Protein AF-A0A1E8PJS1-F1 (afdb_monomer)

Sequence (313 aa):
MRFPRRLMLRFLPAGARRVHQRRDAQLLDQASRGTAYFLGPDQDTGALAQAAMVQRQSLRSISVKSSAQLPHGTVRQTLATALEHGSCLLALPFNTAAIQLMRYLANDARMPLILVESAALRTVLEEIPLADRSLPRCSTQDVIGHVKAAANSDAPLLYVSFPELHALGTGTTAPVTFLDKPCRFSLLEPLLCRHSINTLLTIGHAAAGPDAGLHLVAWDAAACRVADPAGAMRSTLEWLCAQLAAVAAAMPAHTLSWPQLYRASLHCRQIERNDQLKQLEAYFLMWKQARGGLLDHTHQFAMARIAAMRDAA

pLDDT: mean 83.61, std 13.27, range [27.78, 97.31]

Organism: NCBI:txid29581

Structure (mmCIF, N/CA/C/O backbone):
data_AF-A0A1E8PJS1-F1
#
_entry.id   AF-A0A1E8PJS1-F1
#
loop_
_atom_site.group_PDB
_atom_site.id
_atom_site.type_symbol
_atom_site.label_atom_id
_atom_site.label_alt_id
_atom_site.label_comp_id
_atom_site.label_asym_id
_atom_site.label_entity_id
_atom_site.label_seq_id
_atom_site.pdbx_PDB_ins_code
_atom_site.Cartn_x
_atom_site.Cartn_y
_atom_site.Cartn_z
_atom_site.occupancy
_atom_site.B_iso_or_equiv
_atom_site.auth_seq_id
_atom_site.auth_comp_id
_atom_site.auth_asym_id
_atom_site.auth_atom_id
_atom_site.pdbx_PDB_model_num
ATOM 1 N N . MET A 1 1 ? -10.097 40.071 3.916 1.00 33.84 1 MET A N 1
ATOM 2 C CA . MET A 1 1 ? -10.475 39.822 2.505 1.00 33.84 1 MET A CA 1
ATOM 3 C C . MET A 1 1 ? -9.876 38.495 2.051 1.00 33.84 1 MET A C 1
ATOM 5 O O . MET A 1 1 ? -8.665 38.336 2.124 1.00 33.84 1 MET A O 1
ATOM 9 N N . ARG A 1 2 ? -10.702 37.507 1.677 1.00 33.88 2 ARG A N 1
ATOM 10 C CA . ARG A 1 2 ? -10.243 36.187 1.203 1.00 33.88 2 ARG A CA 1
ATOM 11 C C . ARG A 1 2 ? -10.111 36.220 -0.320 1.00 33.88 2 ARG A C 1
ATOM 13 O O . ARG A 1 2 ? -11.117 36.320 -1.012 1.00 33.88 2 ARG A O 1
ATOM 20 N N . PHE A 1 3 ? -8.887 36.120 -0.833 1.00 27.78 3 PHE A N 1
ATOM 21 C CA . PHE A 1 3 ? -8.657 35.940 -2.266 1.00 27.78 3 PHE A CA 1
ATOM 22 C C . PHE A 1 3 ? -8.990 34.496 -2.685 1.00 27.78 3 PHE A C 1
ATOM 24 O O . PHE A 1 3 ? -8.528 33.551 -2.037 1.00 27.78 3 PHE A O 1
ATOM 31 N N . PRO A 1 4 ? -9.752 34.281 -3.771 1.00 35.31 4 PRO A N 1
ATOM 32 C CA . PRO A 1 4 ? -9.985 32.947 -4.302 1.00 35.31 4 PRO A CA 1
ATOM 33 C C . PRO A 1 4 ? -8.691 32.401 -4.932 1.00 35.31 4 PRO A C 1
ATOM 35 O O . PRO A 1 4 ? -8.133 32.979 -5.865 1.00 35.31 4 PRO A O 1
ATOM 38 N N . ARG A 1 5 ? -8.226 31.240 -4.448 1.00 42.44 5 ARG A N 1
ATOM 39 C CA . ARG A 1 5 ? -6.990 30.542 -4.874 1.00 42.44 5 ARG A CA 1
ATOM 40 C C . ARG A 1 5 ? -6.895 30.204 -6.375 1.00 42.44 5 ARG A C 1
ATOM 42 O O . ARG A 1 5 ? -5.833 29.778 -6.820 1.00 42.44 5 ARG A O 1
ATOM 49 N N . ARG A 1 6 ? -7.936 30.442 -7.186 1.00 37.72 6 ARG A N 1
ATOM 50 C CA . ARG A 1 6 ? -7.886 30.272 -8.653 1.00 37.72 6 ARG A CA 1
ATOM 51 C C . ARG A 1 6 ? -6.910 31.232 -9.359 1.00 37.72 6 ARG A C 1
ATOM 53 O O . ARG A 1 6 ? -6.568 30.988 -10.509 1.00 37.72 6 ARG A O 1
ATOM 60 N N . LEU A 1 7 ? -6.392 32.257 -8.675 1.00 38.94 7 LEU A N 1
ATOM 61 C CA . LEU A 1 7 ? -5.379 33.181 -9.211 1.00 38.94 7 LEU A CA 1
ATOM 62 C C . LEU A 1 7 ? -3.918 32.831 -8.860 1.00 38.94 7 LEU A C 1
ATOM 64 O O . LEU A 1 7 ? -3.007 33.412 -9.443 1.00 38.94 7 LEU A O 1
ATOM 68 N N . MET A 1 8 ? -3.649 31.855 -7.983 1.00 40.03 8 MET A N 1
ATOM 69 C CA . MET A 1 8 ? -2.269 31.545 -7.556 1.00 40.03 8 MET A CA 1
ATOM 70 C C . MET A 1 8 ? -1.457 30.699 -8.550 1.00 40.03 8 MET A C 1
ATOM 72 O O . MET A 1 8 ? -0.233 30.674 -8.471 1.00 40.03 8 MET A O 1
ATOM 76 N N . LEU A 1 9 ? -2.093 30.088 -9.554 1.00 43.62 9 LEU A N 1
ATOM 77 C CA . LEU A 1 9 ? -1.368 29.453 -10.665 1.00 43.62 9 LEU A CA 1
ATOM 78 C C . LEU A 1 9 ? -0.777 30.478 -11.649 1.00 43.62 9 LEU A C 1
ATOM 80 O O . LEU A 1 9 ? 0.043 30.103 -12.482 1.00 43.62 9 LEU A O 1
ATOM 84 N N . ARG A 1 10 ? -1.146 31.768 -11.555 1.00 41.84 10 ARG A N 1
ATOM 85 C CA . ARG A 1 10 ? -0.609 32.847 -12.405 1.00 41.84 10 ARG A CA 1
ATOM 86 C C . ARG A 1 10 ? 0.671 33.506 -11.880 1.00 41.84 10 ARG A C 1
ATOM 88 O O . ARG A 1 10 ? 1.231 34.317 -12.614 1.00 41.84 10 ARG A O 1
ATOM 95 N N . PHE A 1 11 ? 1.189 33.100 -10.719 1.00 44.34 11 PHE A N 1
ATOM 96 C CA . PHE A 1 11 ? 2.408 33.682 -10.129 1.00 44.34 11 PHE A CA 1
ATOM 97 C C . PHE A 1 11 ? 3.571 32.703 -9.935 1.00 44.34 11 PHE A C 1
ATOM 99 O O . PHE A 1 11 ? 4.640 33.104 -9.492 1.00 44.34 11 PHE A O 1
ATOM 106 N N . LEU A 1 12 ? 3.422 31.434 -10.325 1.00 43.78 12 LEU A N 1
ATOM 107 C CA . LEU A 1 12 ? 4.576 30.537 -10.409 1.00 43.78 12 LEU A CA 1
ATOM 108 C C . LEU A 1 12 ? 5.455 30.949 -11.604 1.00 43.78 12 LEU A C 1
ATOM 110 O O . LEU A 1 12 ? 4.893 31.183 -12.684 1.00 43.78 12 LEU A O 1
ATOM 114 N N . PRO A 1 13 ? 6.792 31.015 -11.465 1.00 50.97 13 PRO A N 1
ATOM 115 C CA . PRO A 1 13 ? 7.682 31.217 -12.604 1.00 50.97 13 PRO A CA 1
ATOM 116 C C . PRO A 1 13 ? 7.403 30.146 -13.668 1.00 50.97 13 PRO A C 1
ATOM 118 O O . PRO A 1 13 ? 7.047 29.010 -13.341 1.00 50.97 13 PRO A O 1
ATOM 121 N N . ALA A 1 14 ? 7.522 30.498 -14.951 1.00 54.34 14 ALA A N 1
ATOM 122 C CA . ALA A 1 14 ? 7.102 29.641 -16.068 1.00 54.34 14 ALA A CA 1
ATOM 123 C C . ALA A 1 14 ? 7.706 28.218 -16.016 1.00 54.34 14 ALA A C 1
ATOM 125 O O . ALA A 1 14 ? 7.046 27.254 -16.406 1.00 54.34 14 ALA A O 1
ATOM 126 N N . GLY A 1 15 ? 8.917 28.074 -15.461 1.00 49.28 15 GLY A N 1
ATOM 127 C CA . GLY A 1 15 ? 9.561 26.781 -15.208 1.00 49.28 15 GLY A CA 1
ATOM 128 C C . GLY A 1 15 ? 8.823 25.906 -14.186 1.00 49.28 15 GLY A C 1
ATOM 129 O O . GLY A 1 15 ? 8.571 24.735 -14.458 1.00 49.28 15 GLY A O 1
ATOM 130 N N . ALA A 1 16 ? 8.381 26.471 -13.059 1.00 53.88 16 ALA A N 1
ATOM 131 C CA . ALA A 1 16 ? 7.661 25.729 -12.021 1.00 53.88 16 ALA A CA 1
ATOM 132 C C . ALA A 1 16 ? 6.280 25.245 -12.501 1.00 53.88 16 ALA A C 1
ATOM 134 O O . ALA A 1 16 ? 5.864 24.134 -12.176 1.00 53.88 16 ALA A O 1
ATOM 135 N N . ARG A 1 17 ? 5.588 26.021 -13.352 1.00 55.34 17 ARG A N 1
ATOM 136 C CA . ARG A 1 17 ? 4.316 25.579 -13.963 1.00 55.34 17 ARG A CA 1
ATOM 137 C C . ARG A 1 17 ? 4.500 24.394 -14.902 1.00 55.34 17 ARG A C 1
ATOM 139 O O . ARG A 1 17 ? 3.703 23.463 -14.847 1.00 55.34 17 ARG A O 1
ATOM 146 N N . ARG A 1 18 ? 5.554 24.401 -15.726 1.00 59.81 18 ARG A N 1
ATOM 147 C CA . ARG A 1 18 ? 5.858 23.289 -16.643 1.00 59.81 18 ARG A CA 1
ATOM 148 C C . ARG A 1 18 ? 6.204 22.005 -15.889 1.00 59.81 18 ARG A C 1
ATOM 150 O O . ARG A 1 18 ? 5.787 20.931 -16.310 1.00 59.81 18 ARG A O 1
ATOM 157 N N . VAL A 1 19 ? 6.921 22.108 -14.768 1.00 63.91 19 VAL A N 1
ATOM 158 C CA . VAL A 1 19 ? 7.243 20.954 -13.911 1.00 63.91 19 VAL A CA 1
ATOM 159 C C . VAL A 1 19 ? 5.979 20.373 -13.269 1.00 63.91 19 VAL A C 1
ATOM 161 O O . VAL A 1 19 ? 5.770 19.164 -13.335 1.00 63.91 19 VAL A O 1
ATOM 164 N N . HIS A 1 20 ? 5.092 21.216 -12.730 1.00 65.19 20 HIS A N 1
ATOM 165 C CA . HIS A 1 20 ? 3.818 20.755 -12.168 1.00 65.19 20 HIS A CA 1
ATOM 166 C C . HIS A 1 20 ? 2.899 20.115 -13.216 1.00 65.19 20 HIS A C 1
ATOM 168 O O . HIS A 1 20 ? 2.365 19.039 -12.968 1.00 65.19 20 HIS A O 1
ATOM 174 N N . GLN A 1 21 ? 2.770 20.713 -14.404 1.00 69.75 21 GLN A N 1
ATOM 175 C CA . GLN A 1 21 ? 1.952 20.156 -15.490 1.00 69.75 21 GLN A CA 1
ATOM 176 C C . GLN A 1 21 ? 2.469 18.798 -15.978 1.00 69.75 21 GLN A C 1
ATOM 178 O O . GLN A 1 21 ? 1.676 17.887 -16.200 1.00 69.75 21 GLN A O 1
ATOM 183 N N . ARG A 1 22 ? 3.793 18.632 -16.106 1.00 74.00 22 ARG A N 1
ATOM 184 C CA . ARG A 1 22 ? 4.396 17.340 -16.470 1.00 74.00 22 ARG A CA 1
ATOM 185 C C . ARG A 1 22 ? 4.153 16.275 -15.405 1.00 74.00 22 ARG A C 1
ATOM 187 O O . ARG A 1 22 ? 3.838 15.142 -15.750 1.00 74.00 22 ARG A O 1
ATOM 194 N N . ARG A 1 23 ? 4.269 16.639 -14.125 1.00 75.44 23 ARG A N 1
ATOM 195 C CA . ARG A 1 23 ? 4.021 15.725 -13.004 1.00 75.44 23 ARG A CA 1
ATOM 196 C C . ARG A 1 23 ? 2.560 15.282 -12.956 1.00 75.44 23 ARG A C 1
ATOM 198 O O . ARG A 1 23 ? 2.302 14.092 -12.838 1.00 75.44 23 ARG A O 1
ATOM 205 N N . ASP A 1 24 ? 1.617 16.208 -13.101 1.00 73.69 24 ASP A N 1
ATOM 206 C CA . ASP A 1 24 ? 0.187 15.883 -13.097 1.00 73.69 24 ASP A CA 1
ATOM 207 C C . ASP A 1 24 ? -0.196 14.999 -14.302 1.00 73.69 24 ASP A C 1
ATOM 209 O O . ASP A 1 24 ? -0.963 14.053 -14.137 1.00 73.69 24 ASP A O 1
ATOM 213 N N . ALA A 1 25 ? 0.395 15.228 -15.482 1.00 79.25 25 ALA A N 1
ATOM 214 C CA . ALA A 1 25 ? 0.198 14.368 -16.652 1.00 79.25 25 ALA A CA 1
ATOM 215 C C . ALA A 1 25 ? 0.753 12.945 -16.445 1.00 79.25 25 ALA A C 1
ATOM 217 O O . ALA A 1 25 ? 0.087 11.972 -16.786 1.00 79.25 25 ALA A O 1
ATOM 218 N N . GLN A 1 26 ? 1.941 12.809 -15.842 1.00 82.00 26 GLN A N 1
ATOM 219 C CA . GLN A 1 26 ? 2.513 11.500 -15.499 1.00 82.00 26 GLN A CA 1
ATOM 220 C C . GLN A 1 26 ? 1.668 10.747 -14.467 1.00 82.00 26 GLN A C 1
ATOM 222 O O . GLN A 1 26 ? 1.488 9.537 -14.579 1.00 82.00 26 GLN A O 1
ATOM 227 N N . LEU A 1 27 ? 1.144 11.453 -13.462 1.00 78.81 27 LEU A N 1
ATOM 228 C CA . LEU A 1 27 ? 0.265 10.855 -12.458 1.00 78.81 27 LEU A CA 1
ATOM 229 C C . LEU A 1 27 ? -1.048 10.377 -13.084 1.00 78.81 27 LEU A C 1
ATOM 231 O O . LEU A 1 27 ? -1.501 9.288 -12.747 1.00 78.81 27 LEU A O 1
ATOM 235 N N . LEU A 1 28 ? -1.627 11.153 -14.006 1.00 82.50 28 LEU A N 1
ATOM 236 C CA . LEU A 1 28 ? -2.841 10.771 -14.728 1.00 82.50 28 LEU A CA 1
ATOM 237 C C . LEU A 1 28 ? -2.612 9.549 -15.632 1.00 82.50 28 LEU A C 1
ATOM 239 O O . LEU A 1 28 ? -3.439 8.642 -15.639 1.00 82.50 28 LEU A O 1
ATOM 243 N N . ASP A 1 29 ? -1.489 9.484 -16.353 1.00 84.62 29 ASP A N 1
ATOM 244 C CA . ASP A 1 29 ? -1.119 8.303 -17.149 1.00 84.62 29 ASP A CA 1
ATOM 245 C C . ASP A 1 29 ? -0.982 7.052 -16.264 1.00 84.62 29 ASP A C 1
ATOM 247 O O . ASP A 1 29 ? -1.596 6.023 -16.537 1.00 84.62 29 ASP A O 1
ATOM 251 N N . GLN A 1 30 ? -0.269 7.152 -15.136 1.00 83.12 30 GLN A N 1
ATOM 252 C CA . GLN A 1 30 ? -0.129 6.043 -14.182 1.00 83.12 30 GLN A CA 1
ATOM 253 C C . GLN A 1 30 ? -1.471 5.620 -13.566 1.00 83.12 30 GLN A C 1
ATOM 255 O O . GLN A 1 30 ? -1.730 4.425 -13.435 1.00 83.12 30 GLN A O 1
ATOM 260 N N . ALA A 1 31 ? -2.335 6.579 -13.226 1.00 81.94 31 ALA A N 1
ATOM 261 C CA . ALA A 1 31 ? -3.688 6.327 -12.733 1.00 81.94 31 ALA A CA 1
ATOM 262 C C . ALA A 1 31 ? -4.550 5.584 -13.765 1.00 81.94 31 ALA A C 1
ATOM 264 O O . ALA A 1 31 ? -5.279 4.650 -13.426 1.00 81.94 31 ALA A O 1
ATOM 265 N N . SER A 1 32 ? -4.444 5.987 -15.033 1.00 85.75 32 SER A N 1
ATOM 266 C CA . SER A 1 32 ? -5.211 5.414 -16.143 1.00 85.75 32 SER A CA 1
ATOM 267 C C . SER A 1 32 ? -4.756 3.985 -16.432 1.00 85.75 32 SER A C 1
ATOM 269 O O . SER A 1 32 ? -5.586 3.085 -16.534 1.00 85.75 32 SER A O 1
ATOM 271 N N . ARG A 1 33 ? -3.437 3.748 -16.457 1.00 86.75 33 ARG A N 1
ATOM 272 C CA . ARG A 1 33 ? -2.846 2.405 -16.585 1.00 86.75 33 ARG A CA 1
ATOM 273 C C . ARG A 1 33 ? -3.220 1.493 -15.422 1.00 86.75 33 ARG A C 1
ATOM 275 O O . ARG A 1 33 ? -3.575 0.345 -15.657 1.00 86.75 33 ARG A O 1
ATOM 282 N N . GLY A 1 34 ? -3.182 2.003 -14.189 1.00 85.75 34 GLY A N 1
ATOM 283 C CA . GLY A 1 34 ? -3.614 1.256 -13.007 1.00 85.75 34 GLY A CA 1
ATOM 284 C C . GLY A 1 34 ? -5.071 0.827 -13.097 1.00 85.75 34 GLY A C 1
ATOM 285 O O . GLY A 1 34 ? -5.382 -0.352 -12.946 1.00 85.75 34 GLY A O 1
ATOM 286 N N . THR A 1 35 ? -5.949 1.768 -13.435 1.00 86.75 35 THR A N 1
ATOM 287 C CA . THR A 1 35 ? -7.382 1.502 -13.598 1.00 86.75 35 THR A CA 1
ATOM 288 C C . THR A 1 35 ? -7.632 0.475 -14.706 1.00 86.75 35 THR A C 1
ATOM 290 O O . THR A 1 35 ? -8.333 -0.506 -14.473 1.00 86.75 35 THR A O 1
ATOM 293 N N . ALA A 1 36 ? -7.001 0.637 -15.874 1.00 88.38 36 ALA A N 1
ATOM 294 C CA . ALA A 1 36 ? -7.124 -0.299 -16.993 1.00 88.38 36 ALA A CA 1
ATOM 295 C C . ALA A 1 36 ? -6.584 -1.699 -16.661 1.00 88.38 36 ALA A C 1
ATOM 297 O O . ALA A 1 36 ? -7.168 -2.702 -17.062 1.00 88.38 36 ALA A O 1
ATOM 298 N N . TYR A 1 37 ? -5.487 -1.786 -15.906 1.00 88.94 37 TYR A N 1
ATOM 299 C CA . TYR A 1 37 ? -4.912 -3.065 -15.499 1.00 88.94 37 TYR A CA 1
ATOM 300 C C . TYR A 1 37 ? -5.855 -3.862 -14.591 1.00 88.94 37 TYR A C 1
ATOM 302 O O . TYR A 1 37 ? -6.027 -5.063 -14.799 1.00 88.94 37 TYR A O 1
ATOM 310 N N . PHE A 1 38 ? -6.465 -3.208 -13.598 1.00 88.50 38 PHE A N 1
ATOM 311 C CA . PHE A 1 38 ? -7.317 -3.881 -12.614 1.00 88.50 38 PHE A CA 1
ATOM 312 C C . PHE A 1 38 ? -8.759 -4.097 -13.091 1.00 88.50 38 PHE A C 1
ATOM 314 O O . PHE A 1 38 ? -9.351 -5.108 -12.732 1.00 88.50 38 PHE A O 1
ATOM 321 N N . LEU A 1 39 ? -9.320 -3.192 -13.899 1.00 86.06 39 LEU A N 1
ATOM 322 C CA . LEU A 1 39 ? -10.723 -3.257 -14.336 1.00 86.06 39 LEU A CA 1
ATOM 323 C C . LEU A 1 39 ? -10.916 -3.706 -15.792 1.00 86.06 39 LEU A C 1
ATOM 325 O O . LEU A 1 39 ? -12.041 -3.982 -16.205 1.00 86.06 39 LEU A O 1
ATOM 329 N N . GLY A 1 40 ? -9.834 -3.782 -16.567 1.00 81.69 40 GLY A N 1
ATOM 330 C CA . GLY A 1 40 ? -9.869 -4.038 -18.004 1.00 81.69 40 GLY A CA 1
ATOM 331 C C . GLY A 1 40 ? -9.908 -2.752 -18.848 1.00 81.69 40 GLY A C 1
ATOM 332 O O . GLY A 1 40 ? -10.262 -1.679 -18.351 1.00 81.69 40 GLY A O 1
ATOM 333 N N . PRO A 1 41 ? -9.521 -2.841 -20.134 1.00 72.81 41 PRO A N 1
ATOM 334 C CA . PRO A 1 41 ? -9.413 -1.689 -21.033 1.00 72.81 41 PRO A CA 1
ATOM 335 C C . PRO A 1 41 ? -10.767 -1.123 -21.495 1.00 72.81 41 PRO A C 1
ATOM 337 O O . PRO A 1 41 ? -10.813 0.030 -21.911 1.00 72.81 41 PRO A O 1
ATOM 340 N N . ASP A 1 42 ? -11.849 -1.903 -21.395 1.00 65.56 42 ASP A N 1
ATOM 341 C CA . ASP A 1 42 ? -13.176 -1.560 -21.939 1.00 65.56 42 ASP A CA 1
ATOM 342 C C . ASP A 1 42 ? -14.027 -0.684 -21.004 1.00 65.56 42 ASP A C 1
ATOM 344 O O . ASP A 1 42 ? -15.103 -0.222 -21.380 1.00 65.56 42 ASP A O 1
ATOM 348 N N . GLN A 1 43 ? -13.568 -0.457 -19.771 1.00 64.81 43 GLN A N 1
ATOM 349 C CA . GLN A 1 43 ? -14.222 0.473 -18.853 1.00 64.81 43 GLN A CA 1
ATOM 350 C C . GLN A 1 43 ? -13.802 1.915 -19.156 1.00 64.81 43 GLN A C 1
ATOM 352 O O . GLN A 1 43 ? -12.763 2.157 -19.768 1.00 64.81 43 GLN A O 1
ATOM 357 N N . ASP A 1 44 ? -14.585 2.881 -18.674 1.00 75.12 44 ASP A N 1
ATOM 358 C CA . ASP A 1 44 ? -14.377 4.331 -18.814 1.00 75.12 44 ASP A CA 1
ATOM 359 C C . ASP A 1 44 ? -13.149 4.824 -17.997 1.00 75.12 44 ASP A C 1
ATOM 361 O O . ASP A 1 44 ? -13.210 5.706 -17.137 1.00 75.12 44 ASP A O 1
ATOM 365 N N . THR A 1 45 ? -11.994 4.193 -18.223 1.00 78.38 45 THR A N 1
ATOM 366 C CA . THR A 1 45 ? -10.737 4.311 -17.470 1.00 78.38 45 THR A CA 1
ATOM 367 C C . THR A 1 45 ? -10.230 5.747 -17.445 1.00 78.38 45 THR A C 1
ATOM 369 O O . THR A 1 45 ? -9.801 6.229 -16.396 1.00 78.38 45 THR A O 1
ATOM 372 N N . GLY A 1 46 ? -10.348 6.462 -18.569 1.00 76.38 46 GLY A N 1
ATOM 373 C CA . GLY A 1 46 ? -10.013 7.882 -18.667 1.00 76.38 46 GLY A CA 1
ATOM 374 C C . GLY A 1 46 ? -10.917 8.764 -17.802 1.00 76.38 46 GLY A C 1
ATOM 375 O O . GLY A 1 46 ? -10.422 9.648 -17.100 1.00 76.38 46 GLY A O 1
ATOM 376 N N . ALA A 1 47 ? -12.227 8.499 -17.784 1.00 82.81 47 ALA A N 1
ATOM 377 C CA . ALA A 1 47 ? -13.173 9.240 -16.953 1.00 82.81 47 ALA A CA 1
ATOM 378 C C . ALA A 1 47 ? -12.932 8.982 -15.455 1.00 82.81 47 ALA A C 1
ATOM 380 O O . ALA A 1 47 ? -12.889 9.928 -14.664 1.00 82.81 47 ALA A O 1
ATOM 381 N N . LEU A 1 48 ? -12.688 7.724 -15.066 1.00 81.81 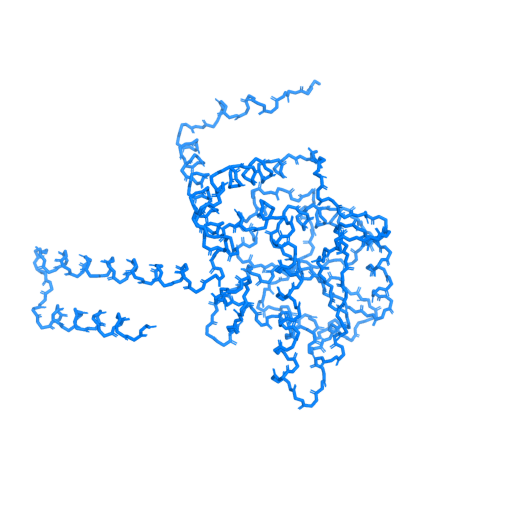48 LEU A N 1
ATOM 382 C CA . LEU A 1 48 ? -12.367 7.340 -13.686 1.00 81.81 48 LEU A CA 1
ATOM 383 C C . LEU A 1 48 ? -11.046 7.960 -13.205 1.00 81.81 48 LEU A C 1
ATOM 385 O O . LEU A 1 48 ? -10.997 8.537 -12.115 1.00 81.81 48 LEU A O 1
ATOM 389 N N . ALA A 1 49 ? -9.991 7.902 -14.022 1.00 80.12 49 ALA A N 1
ATOM 390 C CA . ALA A 1 49 ? -8.701 8.512 -13.706 1.00 80.12 49 ALA A CA 1
ATOM 391 C C . ALA A 1 49 ? -8.804 10.044 -13.591 1.00 80.12 49 ALA A C 1
ATOM 393 O O . ALA A 1 49 ? -8.217 10.647 -12.688 1.00 80.12 49 ALA A O 1
ATOM 394 N N . GLN A 1 50 ? -9.604 10.688 -14.445 1.00 81.50 50 GLN A N 1
ATOM 395 C CA . GLN A 1 50 ? -9.837 12.129 -14.373 1.00 81.50 50 GLN A CA 1
ATOM 396 C C . GLN A 1 50 ? -10.627 12.521 -13.115 1.00 81.50 50 GLN A C 1
ATOM 398 O O . GLN A 1 50 ? -10.245 13.467 -12.419 1.00 81.50 50 GLN A O 1
ATOM 403 N N . ALA A 1 51 ? -11.695 11.788 -12.783 1.00 79.75 51 ALA A N 1
ATOM 404 C CA . ALA A 1 51 ? -12.480 12.010 -11.568 1.00 79.75 51 ALA A CA 1
ATOM 405 C C . ALA A 1 51 ? -11.609 11.882 -10.309 1.00 79.75 51 ALA A C 1
ATOM 407 O O . ALA A 1 51 ? -11.657 12.731 -9.414 1.00 79.75 51 ALA A O 1
ATOM 408 N N . ALA A 1 52 ? -10.735 10.880 -10.282 1.00 75.81 52 ALA A N 1
ATOM 409 C CA . ALA A 1 52 ? -9.770 10.691 -9.214 1.00 75.81 52 ALA A CA 1
ATOM 410 C C . ALA A 1 52 ? -8.774 11.841 -9.076 1.00 75.81 52 ALA A C 1
ATOM 412 O O . ALA A 1 52 ? -8.496 12.310 -7.971 1.00 75.81 52 ALA A O 1
ATOM 413 N N . MET A 1 53 ? -8.242 12.325 -10.200 1.00 78.06 53 MET A N 1
ATOM 414 C CA . MET A 1 53 ? -7.313 13.450 -10.203 1.00 78.06 53 MET A CA 1
ATOM 415 C C . MET A 1 53 ? -7.970 14.712 -9.650 1.00 78.06 53 MET A C 1
ATOM 417 O O . MET A 1 53 ? -7.352 15.415 -8.848 1.00 78.06 53 MET A O 1
ATOM 421 N N . VAL A 1 54 ? -9.234 14.970 -9.998 1.00 80.31 54 VAL A N 1
ATOM 422 C CA . VAL A 1 54 ? -10.015 16.077 -9.424 1.00 80.31 54 VAL A CA 1
ATOM 423 C C . VAL A 1 54 ? -10.146 15.923 -7.907 1.00 80.31 54 VAL A C 1
ATOM 425 O O . VAL A 1 54 ? -9.929 16.880 -7.160 1.00 80.31 54 VAL A O 1
ATOM 428 N N . GLN A 1 55 ? -10.430 14.717 -7.419 1.00 78.06 55 GLN A N 1
ATOM 429 C CA . GLN A 1 55 ? -10.525 14.458 -5.983 1.00 78.06 55 GLN A CA 1
ATOM 430 C C . GLN A 1 55 ? -9.176 14.609 -5.273 1.00 78.06 55 GLN A C 1
ATOM 432 O O . GLN A 1 55 ? -9.101 15.254 -4.226 1.00 78.06 55 GLN A O 1
ATOM 437 N N . ARG A 1 56 ? -8.083 14.104 -5.846 1.00 78.69 56 ARG A N 1
ATOM 438 C CA . ARG A 1 56 ? -6.733 14.306 -5.307 1.00 78.69 56 ARG A CA 1
ATOM 439 C C . ARG A 1 56 ? -6.360 15.787 -5.266 1.00 78.69 56 ARG A C 1
ATOM 441 O O . ARG A 1 56 ? -5.819 16.256 -4.267 1.00 78.69 56 ARG A O 1
ATOM 448 N N . GLN A 1 57 ? -6.681 16.547 -6.311 1.00 77.75 57 GLN A N 1
ATOM 449 C CA . GLN A 1 57 ? -6.496 18.000 -6.318 1.00 77.75 57 GLN A CA 1
ATOM 450 C C . GLN A 1 57 ? -7.325 18.674 -5.224 1.00 77.75 57 GLN A C 1
ATOM 452 O O . GLN A 1 57 ? -6.834 19.598 -4.573 1.00 77.75 57 GLN A O 1
ATOM 457 N N . SER A 1 58 ? -8.543 18.186 -4.967 1.00 77.75 58 SER A N 1
ATOM 458 C CA . SER A 1 58 ? -9.370 18.699 -3.878 1.00 77.75 58 SER A CA 1
ATOM 459 C C . SER A 1 58 ? -8.687 18.526 -2.518 1.00 77.75 58 SER A C 1
ATOM 461 O O . SER A 1 58 ? -8.733 19.459 -1.723 1.00 77.75 58 SER A O 1
ATOM 463 N N . LEU A 1 59 ? -7.951 17.431 -2.268 1.00 77.44 59 LEU A N 1
ATOM 464 C CA . LEU A 1 59 ? -7.236 17.200 -0.999 1.00 77.44 59 LEU A CA 1
ATOM 465 C C . LEU A 1 59 ? -6.177 18.265 -0.684 1.00 77.44 59 LEU A C 1
ATOM 467 O O . LEU A 1 59 ? -5.900 18.510 0.490 1.00 77.44 59 LEU A O 1
ATOM 471 N N . ARG A 1 60 ? -5.625 18.938 -1.706 1.00 75.69 60 ARG A N 1
ATOM 472 C CA . ARG A 1 60 ? -4.720 20.093 -1.532 1.00 75.69 60 ARG A CA 1
ATOM 473 C C . ARG A 1 60 ? -5.443 21.317 -0.953 1.00 75.69 60 ARG A C 1
ATOM 475 O O . ARG A 1 60 ? -4.816 22.260 -0.464 1.00 75.69 60 ARG A O 1
ATOM 482 N N . SER A 1 61 ? -6.771 21.340 -1.028 1.00 70.44 61 SER A N 1
ATOM 483 C CA . SER A 1 61 ? -7.606 22.347 -0.386 1.00 70.44 61 SER A CA 1
ATOM 484 C C . SER A 1 61 ? -8.000 21.910 1.031 1.00 70.44 61 SER A C 1
ATOM 486 O O . SER A 1 61 ? -8.194 20.733 1.337 1.00 70.44 61 SER A O 1
ATOM 488 N N . ILE A 1 62 ? -8.082 22.882 1.942 1.00 58.09 62 ILE A N 1
ATOM 489 C CA . ILE A 1 62 ? -8.364 22.615 3.359 1.00 58.09 62 ILE A CA 1
ATOM 490 C C . ILE A 1 62 ? -9.822 22.165 3.552 1.00 58.09 62 ILE A C 1
ATOM 492 O O . ILE A 1 62 ? -10.099 21.394 4.464 1.00 58.09 62 ILE A O 1
ATOM 496 N N . SER A 1 63 ? -10.731 22.573 2.664 1.00 54.50 63 SER A N 1
ATOM 497 C CA . SER A 1 63 ? -12.158 22.263 2.733 1.00 54.50 63 SER A CA 1
ATOM 498 C C . SER A 1 63 ? -12.535 21.287 1.624 1.00 54.50 63 SER A C 1
ATOM 500 O O . SER A 1 63 ? -12.705 21.685 0.475 1.00 54.50 63 SER A O 1
ATOM 502 N N . VAL A 1 64 ? -12.659 20.007 1.969 1.00 55.53 64 VAL A N 1
ATOM 503 C CA . VAL A 1 64 ? -13.189 18.992 1.055 1.00 55.53 64 VAL A CA 1
ATOM 504 C C . VAL A 1 64 ? -14.333 18.278 1.748 1.00 55.53 64 VAL A C 1
ATOM 506 O O . VAL A 1 64 ? -14.124 17.592 2.746 1.00 55.53 64 VAL A O 1
ATOM 509 N N . LYS A 1 65 ? -15.536 18.420 1.196 1.00 53.00 65 LYS A N 1
ATOM 510 C CA . LYS A 1 65 ? -16.619 17.460 1.408 1.00 53.00 65 LYS A CA 1
ATOM 511 C C . LYS A 1 65 ? -16.443 16.385 0.339 1.00 53.00 65 LYS A C 1
ATOM 513 O O . LYS A 1 65 ? -16.660 16.668 -0.835 1.00 53.00 65 LYS A O 1
ATOM 518 N N . SER A 1 66 ? -15.946 15.209 0.718 1.00 57.72 66 SER A N 1
ATOM 519 C CA . SER A 1 66 ? -15.963 14.039 -0.169 1.00 57.72 66 SER A CA 1
ATOM 520 C C . SER A 1 66 ? -17.183 13.193 0.171 1.00 57.72 66 SER A C 1
ATOM 522 O O . SER A 1 66 ? -17.561 13.112 1.335 1.00 57.72 66 SER A O 1
ATOM 524 N N . SER A 1 67 ? -17.782 12.562 -0.835 1.00 55.47 67 SER A N 1
ATOM 525 C CA . SER A 1 67 ? -18.854 11.577 -0.668 1.00 55.47 67 SER A CA 1
ATOM 526 C C . SER A 1 67 ? -18.380 10.265 -0.028 1.00 55.47 67 SER A C 1
ATOM 528 O O . SER A 1 67 ? -19.210 9.486 0.418 1.00 55.47 67 SER A O 1
ATOM 530 N N . ALA A 1 68 ? -17.066 10.027 0.046 1.00 66.31 68 ALA A N 1
ATOM 531 C CA . ALA A 1 68 ? -16.456 8.819 0.604 1.00 66.31 68 ALA A CA 1
ATOM 532 C C . ALA A 1 68 ? -15.819 9.090 1.983 1.00 66.31 68 ALA A C 1
ATOM 534 O O . ALA A 1 68 ? -14.632 8.840 2.187 1.00 66.31 68 ALA A O 1
ATOM 535 N N . GLN A 1 69 ? -16.573 9.677 2.918 1.00 77.25 69 GLN A N 1
ATOM 536 C CA . GLN A 1 69 ? -16.089 9.978 4.272 1.00 77.25 69 GLN A CA 1
ATOM 537 C C . GLN A 1 69 ? -16.528 8.915 5.273 1.00 77.25 69 GLN A C 1
ATOM 539 O O . GLN A 1 69 ? -17.677 8.484 5.257 1.00 77.25 69 GLN A O 1
ATOM 544 N N . LEU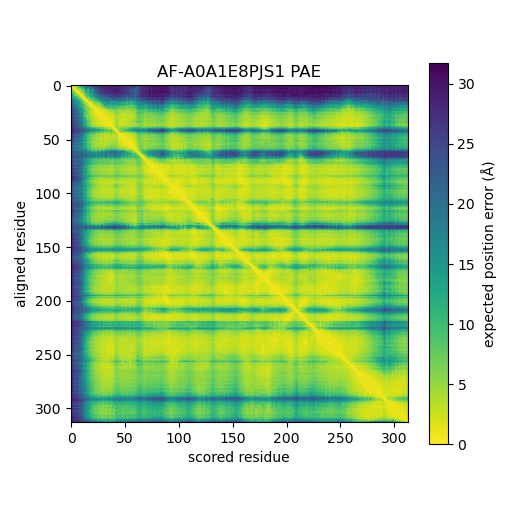 A 1 70 ? -15.618 8.530 6.171 1.00 84.44 70 LEU A N 1
ATOM 545 C CA . LEU A 1 70 ? -15.974 7.699 7.316 1.00 84.44 70 LEU A CA 1
ATOM 546 C C . LEU A 1 70 ? -16.698 8.549 8.377 1.00 84.44 70 LEU A C 1
ATOM 548 O O . LEU A 1 70 ? -16.290 9.692 8.613 1.00 84.44 70 LEU A O 1
ATOM 552 N N . PRO A 1 71 ? -17.712 8.009 9.077 1.00 83.94 71 PRO A N 1
ATOM 553 C CA . PRO A 1 71 ? -18.362 8.706 10.184 1.00 83.94 71 PRO A CA 1
ATOM 554 C C . PRO A 1 71 ? -17.376 8.953 11.338 1.00 83.94 71 PRO A C 1
ATOM 556 O O . PRO A 1 71 ? -17.043 8.047 12.098 1.00 83.94 71 PRO A O 1
ATOM 559 N N . HIS A 1 72 ? -16.903 10.195 11.489 1.00 85.06 72 HIS A N 1
ATOM 560 C CA . HIS A 1 72 ? -15.852 10.549 12.458 1.00 85.06 72 HIS A CA 1
ATOM 561 C C . HIS A 1 72 ? -16.176 10.137 13.905 1.00 85.06 72 HIS A C 1
ATOM 563 O O . HIS A 1 72 ? -15.285 9.700 14.629 1.00 85.06 72 HIS A O 1
ATOM 569 N N . GLY A 1 73 ? -17.444 10.256 14.323 1.00 82.62 73 GLY A N 1
ATOM 570 C CA . GLY A 1 73 ? -17.887 9.861 15.664 1.00 82.62 73 GLY A CA 1
ATOM 571 C C . GLY A 1 73 ? -17.660 8.373 15.934 1.00 82.62 73 GLY A C 1
ATOM 572 O O . GLY A 1 73 ? -17.008 8.026 16.918 1.00 82.62 73 GLY A O 1
ATOM 573 N N . THR A 1 74 ? -18.117 7.521 15.012 1.00 86.12 74 THR A N 1
ATOM 574 C CA . THR A 1 74 ? -17.923 6.067 15.063 1.00 86.12 74 THR A CA 1
ATOM 575 C C . THR A 1 74 ? -16.443 5.713 15.016 1.00 86.12 74 THR A C 1
ATOM 577 O O . THR A 1 74 ? -15.972 4.957 15.855 1.00 86.12 74 THR A O 1
ATOM 580 N N . VAL A 1 75 ? -15.675 6.328 14.108 1.00 91.50 75 VAL A N 1
ATOM 581 C CA . VAL A 1 75 ? -14.229 6.083 13.993 1.00 91.50 75 VAL A CA 1
ATOM 582 C C . VAL A 1 75 ? -13.502 6.378 15.302 1.00 91.50 75 VAL A C 1
ATOM 584 O O . VAL A 1 75 ? -12.725 5.549 15.772 1.00 91.50 75 VAL A O 1
ATOM 587 N N . ARG A 1 76 ? -13.756 7.538 15.916 1.00 90.69 76 ARG A N 1
ATOM 588 C CA . ARG A 1 76 ? -13.105 7.905 17.178 1.00 90.69 76 ARG A CA 1
ATOM 589 C C . ARG A 1 76 ? -13.445 6.914 18.288 1.00 90.69 76 ARG A C 1
ATOM 591 O O . ARG A 1 76 ? -12.560 6.554 19.054 1.00 90.69 76 ARG A O 1
ATOM 598 N N . GLN A 1 77 ? -14.702 6.480 18.367 1.00 91.31 77 GLN A N 1
ATOM 599 C CA . GLN A 1 77 ? -15.134 5.497 19.356 1.00 91.31 77 GLN A CA 1
ATOM 600 C C . GLN A 1 77 ? -14.449 4.144 19.138 1.00 91.31 77 GLN A C 1
ATOM 602 O O . GLN A 1 77 ? -13.864 3.617 20.076 1.00 91.31 77 GLN A O 1
ATOM 607 N N . THR A 1 78 ? -14.435 3.625 17.906 1.00 93.75 78 THR A N 1
ATOM 608 C CA . THR A 1 78 ? -13.757 2.364 17.570 1.00 93.75 78 THR A CA 1
ATOM 609 C C . THR A 1 78 ? -12.271 2.406 17.923 1.00 93.75 78 THR A C 1
ATOM 611 O O . THR A 1 78 ? -11.755 1.460 18.511 1.00 93.75 78 THR A O 1
ATOM 614 N N . LEU A 1 79 ? -11.581 3.505 17.602 1.00 94.44 79 LEU A N 1
ATOM 615 C CA . LEU A 1 79 ? -10.160 3.665 17.921 1.00 94.44 79 LEU A CA 1
ATOM 616 C C . LEU A 1 79 ? -9.913 3.771 19.430 1.00 94.44 79 LEU A C 1
ATOM 618 O O . LEU A 1 79 ? -8.969 3.161 19.922 1.00 94.44 79 LEU A O 1
ATOM 622 N N . ALA A 1 80 ? -10.758 4.499 20.165 1.00 92.25 80 ALA A N 1
ATOM 623 C CA . ALA A 1 80 ? -10.652 4.600 21.619 1.00 92.25 80 ALA A CA 1
ATOM 624 C C . ALA A 1 80 ? -10.825 3.229 22.291 1.00 92.25 80 ALA A C 1
ATOM 626 O O . ALA A 1 80 ? -9.967 2.827 23.071 1.00 92.25 80 ALA A O 1
ATOM 627 N N . THR A 1 81 ? -11.861 2.472 21.915 1.00 93.00 81 THR A N 1
ATOM 628 C CA . THR A 1 81 ? -12.090 1.112 22.427 1.00 93.00 81 THR A CA 1
ATOM 629 C C . THR A 1 81 ? -10.949 0.161 22.063 1.00 93.00 81 THR A C 1
ATOM 631 O O . THR A 1 81 ? -10.553 -0.676 22.870 1.00 93.00 81 THR A O 1
ATOM 634 N N . ALA A 1 82 ? -10.373 0.280 20.865 1.00 92.38 82 ALA A N 1
ATOM 635 C CA . ALA A 1 82 ? -9.219 -0.534 20.493 1.00 92.38 82 ALA A CA 1
ATOM 636 C C . ALA A 1 82 ? -7.992 -0.213 21.372 1.00 92.38 82 ALA A C 1
ATOM 638 O O . ALA A 1 82 ? -7.307 -1.133 21.818 1.00 92.38 82 ALA A O 1
ATOM 639 N N . LEU A 1 83 ? -7.757 1.070 21.676 1.00 92.75 83 LEU A N 1
ATOM 640 C CA . LEU A 1 83 ? -6.637 1.524 22.508 1.00 92.75 83 LEU A CA 1
ATOM 641 C C . LEU A 1 83 ? -6.759 1.115 23.983 1.00 92.75 83 LEU A C 1
ATOM 643 O O . LEU A 1 83 ? -5.732 0.929 24.631 1.00 92.75 83 LEU A O 1
ATOM 647 N N . GLU A 1 84 ? -7.973 0.901 24.503 1.00 91.62 84 GLU A N 1
ATOM 648 C CA . GLU A 1 84 ? -8.189 0.326 25.847 1.00 91.62 84 GLU A CA 1
ATOM 649 C C . GLU A 1 84 ? -7.540 -1.060 25.999 1.00 91.62 84 GLU A C 1
ATOM 651 O O . GLU A 1 84 ? -7.155 -1.452 27.098 1.00 91.62 84 GLU A O 1
ATOM 656 N N . HIS A 1 85 ? -7.370 -1.785 24.890 1.00 88.12 85 HIS A N 1
ATOM 657 C CA . HIS A 1 85 ? -6.770 -3.116 24.865 1.00 88.12 85 HIS A CA 1
ATOM 658 C C . HIS A 1 85 ? -5.269 -3.095 24.546 1.00 88.12 85 HIS A C 1
ATOM 660 O O . HIS A 1 85 ? -4.660 -4.160 24.465 1.00 88.12 85 HIS A O 1
ATOM 666 N N . GLY A 1 86 ? -4.662 -1.920 24.346 1.00 90.94 86 GLY A N 1
ATOM 667 C CA . GLY A 1 86 ? -3.244 -1.754 24.025 1.00 90.94 86 GLY A CA 1
ATOM 668 C C . GLY A 1 86 ? -2.991 -1.010 22.711 1.00 90.94 86 GLY A C 1
ATOM 669 O O . GLY A 1 86 ? -3.891 -0.457 22.082 1.00 90.94 86 GLY A O 1
ATOM 670 N N . SER A 1 87 ? -1.729 -0.982 22.278 1.00 93.94 87 SER A N 1
ATOM 671 C CA . SER A 1 87 ? -1.349 -0.284 21.043 1.00 93.94 87 SER A CA 1
ATOM 672 C C . SER A 1 87 ? -2.012 -0.899 19.805 1.00 93.94 87 SER A C 1
ATOM 674 O O . SER A 1 87 ? -2.127 -2.121 19.668 1.00 93.94 87 SER A O 1
ATOM 676 N N . CYS A 1 88 ? -2.415 -0.035 18.877 1.00 95.38 88 CYS A N 1
ATOM 677 C CA . CYS A 1 88 ? -3.186 -0.394 17.689 1.00 95.38 88 CYS A CA 1
ATOM 678 C C . CYS A 1 88 ? -2.478 0.055 16.411 1.00 95.38 88 CYS A C 1
ATOM 680 O O . CYS A 1 88 ? -1.752 1.049 16.408 1.00 95.38 88 CYS A O 1
ATOM 682 N N . LEU A 1 89 ? -2.726 -0.652 15.310 1.00 96.56 89 LEU A N 1
ATOM 683 C CA . LEU A 1 89 ? -2.253 -0.291 13.977 1.00 96.56 89 LEU A CA 1
ATOM 684 C C . LEU A 1 89 ? -3.446 -0.006 13.073 1.00 96.56 89 LEU A C 1
ATOM 686 O O . LEU A 1 89 ? -4.296 -0.863 12.880 1.00 96.56 89 LEU A O 1
ATOM 690 N N . LEU A 1 90 ? -3.485 1.184 12.491 1.00 97.31 90 LEU A N 1
ATOM 691 C CA . LEU A 1 90 ? -4.420 1.590 11.456 1.00 97.31 90 LEU A CA 1
ATOM 692 C C . LEU A 1 90 ? -3.691 1.569 10.104 1.00 97.31 90 LEU A C 1
ATOM 694 O O . LEU A 1 90 ? -3.005 2.524 9.738 1.00 97.31 90 LEU A O 1
ATOM 698 N N . ALA A 1 91 ? -3.823 0.459 9.382 1.00 96.25 91 ALA A N 1
ATOM 699 C CA . ALA A 1 91 ? -3.229 0.236 8.069 1.00 96.25 91 ALA A CA 1
ATOM 700 C C . ALA A 1 91 ? -4.173 0.757 6.981 1.00 96.25 91 ALA A C 1
ATOM 702 O O . ALA A 1 91 ? -5.164 0.113 6.635 1.00 96.25 91 ALA A O 1
ATOM 703 N N . LEU A 1 92 ? -3.909 1.951 6.461 1.00 94.25 92 LEU A N 1
ATOM 704 C CA . LEU A 1 92 ? -4.823 2.650 5.568 1.00 94.25 92 LEU A CA 1
ATOM 705 C C . LEU A 1 92 ? -4.504 2.397 4.087 1.00 94.25 92 LEU A C 1
ATOM 707 O O . LEU A 1 92 ? -3.346 2.543 3.696 1.00 94.25 92 LEU A O 1
ATOM 711 N N . PRO A 1 93 ? -5.514 2.131 3.232 1.00 90.75 93 PRO A N 1
ATOM 712 C CA . PRO A 1 93 ? -5.323 2.218 1.788 1.00 90.75 93 PRO A CA 1
ATOM 713 C C . PRO A 1 93 ? -4.926 3.636 1.388 1.00 90.75 93 PRO A C 1
ATOM 715 O O . PRO A 1 93 ? -5.397 4.621 1.957 1.00 90.75 93 PRO A O 1
ATOM 718 N N . PHE A 1 94 ? -4.128 3.775 0.342 1.00 85.94 94 PHE A N 1
ATOM 719 C CA . PHE A 1 94 ? -3.761 5.068 -0.204 1.00 85.94 94 PHE A CA 1
ATOM 720 C C . PHE A 1 94 ? -4.862 5.618 -1.111 1.00 85.94 94 PHE A C 1
ATOM 722 O O . PHE A 1 94 ? -4.768 5.593 -2.334 1.00 85.94 94 PHE A O 1
ATOM 729 N N . ASN A 1 95 ? -5.929 6.118 -0.486 1.00 86.44 95 ASN A N 1
ATOM 730 C CA . ASN A 1 95 ? -7.085 6.705 -1.156 1.00 86.44 95 ASN A CA 1
ATOM 731 C C . ASN A 1 95 ? -7.553 8.011 -0.490 1.00 86.44 95 ASN A C 1
ATOM 733 O O . ASN A 1 95 ? -7.073 8.426 0.566 1.00 86.44 95 ASN A O 1
ATOM 737 N N . THR A 1 96 ? -8.523 8.690 -1.110 1.00 85.12 96 THR A N 1
ATOM 738 C CA . THR A 1 96 ? -9.047 9.970 -0.603 1.00 85.12 96 THR A CA 1
ATOM 739 C C . THR A 1 96 ? -9.618 9.865 0.812 1.00 85.12 96 THR A C 1
ATOM 741 O O . THR A 1 96 ? -9.370 10.757 1.624 1.00 85.12 96 THR A O 1
ATOM 744 N N . ALA A 1 97 ? -10.351 8.791 1.112 1.00 87.38 97 ALA A N 1
ATOM 745 C CA . ALA A 1 97 ? -11.000 8.586 2.404 1.00 87.38 97 ALA A CA 1
ATOM 746 C C . ALA A 1 97 ? -9.971 8.436 3.534 1.00 87.38 97 ALA A C 1
ATOM 748 O O . ALA A 1 97 ? -10.073 9.100 4.563 1.00 87.38 97 ALA A O 1
ATOM 749 N N . ALA A 1 98 ? -8.927 7.641 3.305 1.00 90.69 98 ALA A N 1
ATOM 750 C CA . ALA A 1 98 ? -7.824 7.448 4.235 1.00 90.69 98 ALA A CA 1
ATOM 751 C C . ALA A 1 98 ? -7.050 8.736 4.519 1.00 90.69 98 ALA A C 1
ATOM 753 O O . ALA A 1 98 ? -6.746 9.036 5.672 1.00 90.69 98 ALA A O 1
ATOM 754 N N . ILE A 1 99 ? -6.760 9.538 3.490 1.00 87.81 99 ILE A N 1
ATOM 755 C CA . ILE A 1 99 ? -6.070 10.820 3.681 1.00 87.81 99 ILE A CA 1
ATOM 756 C C . ILE A 1 99 ? -6.942 11.802 4.470 1.00 87.81 99 ILE A C 1
ATOM 758 O O . ILE A 1 99 ? -6.433 12.551 5.306 1.00 87.81 99 ILE A O 1
ATOM 762 N N . GLN A 1 100 ? -8.257 11.804 4.241 1.00 86.31 100 GLN A N 1
ATOM 763 C CA . GLN A 1 100 ? -9.189 12.614 5.029 1.00 86.31 100 GLN A CA 1
ATOM 764 C C . GLN A 1 100 ? -9.274 12.142 6.478 1.00 86.31 100 GLN A C 1
ATOM 766 O O . GLN A 1 100 ? -9.224 12.977 7.380 1.00 86.31 100 GLN A O 1
ATOM 771 N N . LEU A 1 101 ? -9.322 10.829 6.702 1.00 89.56 101 LEU A N 1
ATOM 772 C CA . LEU A 1 101 ? -9.288 10.247 8.036 1.00 89.56 101 LEU A CA 1
ATOM 773 C C . LEU A 1 101 ? -7.990 10.610 8.765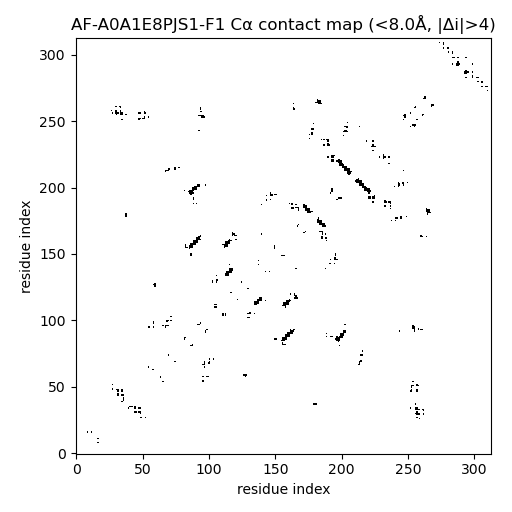 1.00 89.56 101 LEU A C 1
ATOM 775 O O . LEU A 1 101 ? -8.038 11.111 9.882 1.00 89.56 101 LEU A O 1
ATOM 779 N N . MET A 1 102 ? -6.833 10.462 8.121 1.00 89.06 102 MET A N 1
ATOM 780 C CA . MET A 1 102 ? -5.548 10.869 8.691 1.00 89.06 102 MET A CA 1
ATOM 781 C C . MET A 1 102 ? -5.527 12.365 9.034 1.00 89.06 102 MET A C 1
ATOM 783 O O . MET A 1 102 ? -5.033 12.741 10.091 1.00 89.06 102 MET A O 1
ATOM 787 N N . ARG A 1 103 ? -6.103 13.231 8.187 1.00 85.06 103 ARG A N 1
ATOM 788 C CA . ARG A 1 103 ? -6.255 14.663 8.499 1.00 85.06 103 ARG A CA 1
ATOM 789 C C . ARG A 1 103 ? -7.168 14.902 9.698 1.00 85.06 103 ARG A C 1
ATOM 791 O O . ARG A 1 103 ? -6.888 15.808 10.475 1.00 85.06 103 ARG A O 1
ATOM 798 N N . TYR A 1 104 ? -8.258 14.154 9.829 1.00 86.69 104 TYR A N 1
ATOM 799 C CA . TYR A 1 104 ? -9.146 14.239 10.985 1.00 86.69 104 TYR A CA 1
ATOM 800 C C . TYR A 1 104 ? -8.413 13.826 12.268 1.00 86.69 104 TYR A C 1
ATOM 802 O O . TYR A 1 104 ? -8.371 14.610 13.211 1.00 86.69 104 TYR A O 1
ATOM 810 N N . LEU A 1 105 ? -7.760 12.661 12.262 1.00 88.81 105 LEU A N 1
ATOM 811 C CA . LEU A 1 105 ? -7.035 12.124 13.416 1.00 88.81 105 LEU A CA 1
ATOM 812 C C . LEU A 1 105 ? -5.851 13.004 13.824 1.00 88.81 105 LEU A C 1
ATOM 814 O O . LEU A 1 105 ? -5.661 13.253 15.006 1.00 88.81 105 LEU A O 1
ATOM 818 N N . ALA A 1 106 ? -5.097 13.539 12.861 1.00 85.00 106 ALA A N 1
ATOM 819 C CA . ALA A 1 106 ? -3.976 14.438 13.142 1.00 85.00 106 ALA A CA 1
ATOM 820 C C . ALA A 1 106 ? -4.402 15.774 13.780 1.00 85.00 106 ALA A C 1
ATOM 822 O O . ALA A 1 106 ? -3.560 16.464 14.339 1.00 85.00 106 ALA A O 1
ATOM 823 N N . ASN A 1 107 ? -5.683 16.154 13.685 1.00 82.81 107 ASN A N 1
ATOM 824 C CA . ASN A 1 107 ? -6.227 17.339 14.355 1.00 82.81 107 ASN A CA 1
ATOM 825 C C . ASN A 1 107 ? -6.863 17.020 15.718 1.00 82.81 107 ASN A C 1
ATOM 827 O O . ASN A 1 107 ? -7.281 17.942 16.420 1.00 82.81 107 ASN A O 1
ATOM 831 N N . ASP A 1 108 ? -6.979 15.744 16.092 1.00 85.19 108 ASP A N 1
ATOM 832 C CA . ASP A 1 108 ? -7.499 15.344 17.396 1.00 85.19 108 ASP A CA 1
ATOM 833 C C . ASP A 1 108 ? -6.343 15.211 18.394 1.00 85.19 108 ASP A C 1
ATOM 835 O O . ASP A 1 108 ? -5.686 14.176 18.483 1.00 85.19 108 ASP A O 1
ATOM 839 N N . ALA A 1 109 ? -6.113 16.268 19.179 1.00 79.06 109 ALA A N 1
ATOM 840 C CA . ALA A 1 109 ? -5.051 16.319 20.189 1.00 79.06 109 ALA A CA 1
ATOM 841 C C . ALA A 1 109 ? -5.169 15.240 21.285 1.00 79.06 109 ALA A C 1
ATOM 843 O O . ALA A 1 109 ? -4.244 15.067 22.074 1.00 79.06 109 ALA A O 1
ATOM 844 N N . ARG A 1 110 ? -6.303 14.531 21.371 1.00 83.38 110 ARG A N 1
ATOM 845 C CA . ARG A 1 110 ? -6.518 13.448 22.341 1.00 83.38 110 ARG A CA 1
ATOM 846 C C . ARG A 1 110 ? -6.009 12.101 21.839 1.00 83.38 110 ARG A C 1
ATOM 848 O O . ARG A 1 110 ? -5.925 11.172 22.634 1.00 83.38 110 ARG A O 1
ATOM 855 N N . MET A 1 111 ? -5.721 11.976 20.544 1.00 86.06 111 MET A N 1
ATOM 856 C CA . MET A 1 111 ? -5.312 10.713 19.946 1.00 86.06 111 MET A CA 1
ATOM 857 C C . MET A 1 111 ? -3.782 10.561 20.021 1.00 86.06 111 MET A C 1
ATOM 859 O O . MET A 1 111 ? -3.069 11.363 19.413 1.00 86.06 111 MET A O 1
ATOM 863 N N . PRO A 1 112 ? -3.248 9.541 20.720 1.00 90.38 112 PRO A N 1
ATOM 864 C CA . PRO A 1 112 ? -1.808 9.328 20.856 1.00 90.38 112 PRO A CA 1
ATOM 865 C C . PRO A 1 112 ? -1.243 8.665 19.586 1.00 90.38 112 PRO A C 1
ATOM 867 O O . PRO A 1 112 ? -0.949 7.470 19.548 1.00 90.38 112 PRO A O 1
ATOM 870 N N . LEU A 1 113 ? -1.171 9.440 18.502 1.00 92.44 113 LEU A N 1
ATOM 871 C CA . LEU A 1 113 ? -0.917 8.951 17.147 1.00 92.44 113 LEU A CA 1
ATOM 872 C C . LEU A 1 113 ? 0.560 9.044 16.742 1.00 92.44 113 LEU A C 1
ATOM 874 O O . LEU A 1 113 ? 1.204 10.076 16.922 1.00 92.44 113 LEU A O 1
ATOM 878 N N . ILE A 1 114 ? 1.059 7.991 16.089 1.00 93.94 114 ILE A N 1
ATOM 879 C CA . ILE A 1 114 ? 2.356 7.961 15.407 1.00 93.94 114 ILE A CA 1
ATOM 880 C C . ILE A 1 114 ? 2.151 7.567 13.947 1.00 93.94 114 ILE A C 1
ATOM 882 O O . ILE A 1 114 ? 1.580 6.522 13.637 1.00 93.94 114 ILE A O 1
ATOM 886 N N . LEU A 1 115 ? 2.673 8.376 13.028 1.00 93.94 115 LEU A N 1
ATOM 887 C CA . LEU A 1 115 ? 2.687 8.042 11.609 1.00 93.94 115 LEU A CA 1
ATOM 888 C C . LEU A 1 115 ? 3.913 7.190 11.260 1.00 93.94 115 LEU A C 1
ATOM 890 O O . LEU A 1 115 ? 5.050 7.630 11.438 1.00 93.94 115 LEU A O 1
ATOM 894 N N . VAL A 1 116 ? 3.686 6.003 10.700 1.00 94.81 116 VAL A N 1
ATOM 895 C CA . VAL A 1 116 ? 4.731 5.155 10.118 1.00 94.81 116 VAL A CA 1
ATOM 896 C C . VAL A 1 116 ? 5.063 5.686 8.725 1.00 94.81 116 VAL A C 1
ATOM 898 O O . VAL A 1 116 ? 4.392 5.399 7.733 1.00 94.81 116 VAL A O 1
ATOM 901 N N . GLU A 1 117 ? 6.090 6.525 8.653 1.00 89.50 117 GLU A N 1
ATOM 902 C CA . GLU A 1 117 ? 6.449 7.264 7.451 1.00 89.50 117 GLU A CA 1
ATOM 903 C C . GLU A 1 117 ? 7.376 6.453 6.537 1.00 89.50 117 GLU A C 1
ATOM 905 O O . GLU A 1 117 ? 8.447 5.987 6.936 1.00 89.50 117 GLU A O 1
ATOM 910 N N . SER A 1 118 ? 6.990 6.352 5.263 1.00 88.81 118 SER A N 1
ATOM 911 C CA . SER A 1 118 ? 7.866 5.918 4.176 1.00 88.81 118 SER A CA 1
ATOM 912 C C . SER A 1 118 ? 8.331 7.111 3.336 1.00 88.81 118 SER A C 1
ATOM 914 O O . SER A 1 118 ? 7.692 8.166 3.314 1.00 88.81 118 SER A O 1
ATOM 916 N N . ALA A 1 119 ? 9.418 6.939 2.578 1.00 85.19 119 ALA A N 1
ATOM 917 C CA . ALA A 1 119 ? 9.889 7.963 1.643 1.00 85.19 119 ALA A CA 1
ATOM 918 C C . ALA A 1 119 ? 8.800 8.369 0.629 1.00 85.19 119 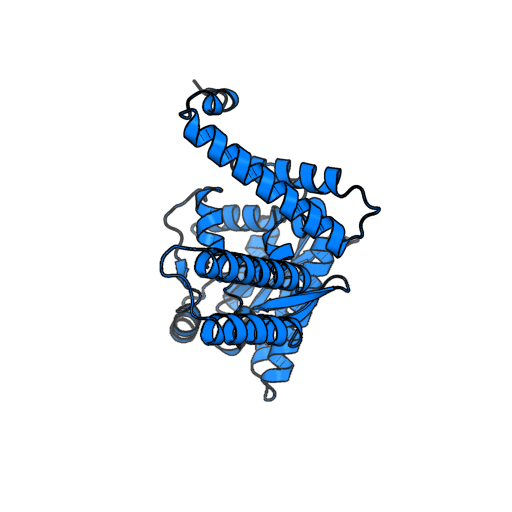ALA A C 1
ATOM 920 O O . ALA A 1 119 ? 8.631 9.552 0.341 1.00 85.19 119 ALA A O 1
ATOM 921 N N . ALA A 1 120 ? 8.014 7.400 0.142 1.00 83.69 120 ALA A N 1
ATOM 922 C CA . ALA A 1 120 ? 6.908 7.656 -0.776 1.00 83.69 120 ALA A CA 1
ATOM 923 C C . ALA A 1 120 ? 5.792 8.476 -0.114 1.00 83.69 120 ALA A C 1
ATOM 925 O O . ALA A 1 120 ? 5.292 9.426 -0.718 1.00 83.69 120 ALA A O 1
ATOM 926 N N . LEU A 1 121 ? 5.431 8.145 1.132 1.00 86.31 121 LEU A N 1
ATOM 927 C CA . LEU A 1 121 ? 4.430 8.896 1.882 1.00 86.31 121 LEU A CA 1
ATOM 928 C C . LEU A 1 121 ? 4.890 10.335 2.130 1.00 86.31 121 LEU A C 1
ATOM 930 O O . LEU A 1 121 ? 4.124 11.259 1.870 1.00 86.31 121 LEU A O 1
ATOM 934 N N . ARG A 1 122 ? 6.149 10.539 2.541 1.00 86.31 122 ARG A N 1
ATOM 935 C CA . ARG A 1 122 ? 6.734 11.873 2.750 1.00 86.31 122 ARG A CA 1
ATOM 936 C C . ARG A 1 122 ? 6.551 12.767 1.524 1.00 86.31 122 ARG A C 1
ATOM 938 O O . ARG A 1 122 ? 6.014 13.864 1.644 1.00 86.31 122 ARG A O 1
ATOM 945 N N . THR A 1 123 ? 6.898 12.261 0.339 1.00 83.12 123 THR A N 1
ATOM 946 C CA . THR A 1 123 ? 6.727 12.991 -0.927 1.00 83.12 123 THR A CA 1
ATOM 947 C C . THR A 1 123 ? 5.269 13.355 -1.212 1.00 83.12 123 THR A C 1
ATOM 949 O O . THR A 1 123 ? 5.004 14.404 -1.799 1.00 83.12 123 THR A O 1
ATOM 952 N N . VAL A 1 124 ? 4.300 12.521 -0.821 1.00 80.44 124 VAL A N 1
ATOM 953 C CA . VAL A 1 124 ? 2.884 12.865 -1.018 1.00 80.44 124 VAL A CA 1
ATOM 954 C C . VAL A 1 124 ? 2.389 13.868 0.027 1.00 80.44 124 VAL A C 1
ATOM 956 O O . VAL A 1 124 ? 1.642 14.782 -0.322 1.00 80.44 124 VAL A O 1
ATOM 959 N N . LEU A 1 125 ? 2.828 13.760 1.281 1.00 81.31 125 LEU A N 1
ATOM 960 C CA . LEU A 1 125 ? 2.456 14.704 2.343 1.00 81.31 125 LEU A CA 1
ATOM 961 C C . LEU A 1 125 ? 3.059 16.102 2.146 1.00 81.31 125 LEU A C 1
ATOM 963 O O . LEU A 1 125 ? 2.500 17.083 2.630 1.00 81.31 125 LEU A O 1
ATOM 967 N N . GLU A 1 126 ? 4.147 16.228 1.386 1.00 81.50 126 GLU A N 1
ATOM 968 C CA . GLU A 1 126 ? 4.639 17.528 0.907 1.00 81.50 126 GLU A CA 1
ATOM 969 C C . GLU A 1 126 ? 3.640 18.222 -0.036 1.00 81.50 126 GLU A C 1
ATOM 971 O O . GLU A 1 126 ? 3.529 19.449 -0.030 1.00 81.50 126 GLU A O 1
ATOM 976 N N . GLU A 1 127 ? 2.884 17.459 -0.836 1.00 77.31 127 GLU A N 1
ATOM 977 C CA . GLU A 1 127 ? 1.856 18.008 -1.731 1.00 77.31 127 GLU A CA 1
ATOM 978 C C . GLU A 1 127 ? 0.514 18.244 -1.031 1.00 77.31 127 GLU A C 1
ATOM 980 O O . GLU A 1 127 ? -0.243 19.138 -1.423 1.00 77.31 127 GLU A O 1
ATOM 985 N N . ILE A 1 128 ? 0.182 17.397 -0.055 1.00 78.19 128 ILE A N 1
ATOM 986 C CA . ILE A 1 128 ? -1.100 17.391 0.647 1.00 78.19 128 ILE A CA 1
ATOM 987 C C . ILE A 1 128 ? -0.833 17.795 2.099 1.00 78.19 128 ILE A C 1
ATOM 989 O O . ILE A 1 128 ? -0.528 16.931 2.923 1.00 78.19 128 ILE A O 1
ATOM 993 N N . PRO A 1 129 ? -0.936 19.096 2.430 1.00 69.31 129 PRO A N 1
ATOM 994 C CA . PRO A 1 129 ? -0.589 19.567 3.757 1.00 69.31 129 PRO A CA 1
ATOM 995 C C . PRO A 1 129 ? -1.520 18.943 4.797 1.00 69.31 129 PRO A C 1
ATOM 997 O O . PRO A 1 129 ? -2.740 19.137 4.767 1.00 69.31 129 PRO A O 1
ATOM 1000 N N . LEU A 1 130 ? -0.925 18.220 5.743 1.00 73.75 130 LEU A N 1
ATOM 1001 C CA . LEU A 1 130 ? -1.556 17.960 7.028 1.00 73.75 130 LEU A CA 1
ATOM 1002 C C . LEU A 1 130 ? -1.611 19.281 7.798 1.00 73.75 130 LEU A C 1
ATOM 1004 O O . LEU A 1 130 ? -0.690 20.095 7.718 1.00 73.75 130 LEU A O 1
ATOM 1008 N N . ALA A 1 131 ? -2.732 19.522 8.476 1.00 59.50 131 ALA A N 1
ATOM 1009 C CA . ALA A 1 131 ? -2.989 20.784 9.165 1.00 59.50 131 ALA A CA 1
ATOM 1010 C C . ALA A 1 131 ? -1.983 21.053 10.298 1.00 59.50 131 ALA A C 1
ATOM 1012 O O . ALA A 1 131 ? -1.785 22.212 10.653 1.00 59.50 131 ALA A O 1
ATOM 1013 N N . ASP A 1 132 ? -1.293 20.011 10.772 1.00 57.91 132 ASP A N 1
ATOM 1014 C CA . ASP A 1 132 ? -0.261 20.108 11.790 1.00 57.91 132 ASP A CA 1
ATOM 1015 C C . ASP A 1 132 ? 1.052 19.450 11.325 1.00 57.91 132 ASP A C 1
ATOM 1017 O O . ASP A 1 132 ? 1.088 18.288 10.908 1.00 57.91 132 ASP A O 1
ATOM 1021 N N . ARG A 1 133 ? 2.154 20.212 11.356 1.00 58.59 133 ARG A N 1
ATOM 1022 C CA . ARG A 1 133 ? 3.503 19.707 11.031 1.00 58.59 133 ARG A CA 1
ATOM 1023 C C . ARG A 1 133 ? 4.137 18.953 12.206 1.00 58.59 133 ARG A C 1
ATOM 1025 O O . ARG A 1 133 ? 5.179 18.339 12.000 1.00 58.59 133 ARG A O 1
ATOM 1032 N N . SER A 1 134 ? 3.521 18.987 13.390 1.00 65.75 134 SER A N 1
ATOM 1033 C CA . SER A 1 134 ? 4.046 18.408 14.633 1.00 65.75 134 SER A CA 1
ATOM 1034 C C . SER A 1 134 ? 3.693 16.932 14.864 1.00 65.75 134 SER A C 1
ATOM 1036 O O . SER A 1 134 ? 4.089 16.375 15.884 1.00 65.75 134 SER A O 1
ATOM 1038 N N . LEU A 1 135 ? 2.993 16.279 13.924 1.00 80.50 135 LEU A N 1
ATOM 1039 C CA . LEU A 1 135 ? 2.601 14.877 14.076 1.00 80.50 135 LEU A CA 1
ATOM 1040 C C . LEU A 1 135 ? 3.834 13.976 14.300 1.00 80.50 135 LEU A C 1
ATOM 1042 O O . LEU A 1 135 ? 4.710 13.969 13.425 1.00 80.50 135 LEU A O 1
ATOM 1046 N N . PRO A 1 136 ? 3.897 13.197 15.400 1.00 89.38 136 PRO A N 1
ATOM 1047 C CA . PRO A 1 136 ? 4.980 12.250 15.643 1.00 89.38 136 PRO A CA 1
ATOM 1048 C C . PRO A 1 136 ? 5.122 11.262 14.483 1.00 89.38 136 PRO A C 1
ATOM 1050 O O . PRO A 1 136 ? 4.133 10.712 13.989 1.00 89.38 136 PRO A O 1
ATOM 1053 N N . ARG A 1 137 ? 6.359 11.033 14.033 1.00 90.69 137 ARG A N 1
ATOM 1054 C CA . ARG A 1 137 ? 6.659 10.133 12.911 1.00 90.69 137 ARG A CA 1
ATOM 1055 C C . ARG A 1 137 ? 7.712 9.119 13.305 1.00 90.69 137 ARG A C 1
ATOM 1057 O O . ARG A 1 137 ? 8.665 9.449 14.005 1.00 90.69 137 ARG A O 1
ATOM 1064 N N . CYS A 1 138 ? 7.563 7.911 12.789 1.00 92.88 138 CYS A N 1
ATOM 1065 C CA . CYS A 1 138 ? 8.542 6.846 12.908 1.00 92.88 138 CYS A CA 1
ATOM 1066 C C . CYS A 1 138 ? 8.853 6.301 11.514 1.00 92.88 138 CYS A C 1
ATOM 1068 O O . CYS A 1 138 ? 7.946 6.141 10.699 1.00 92.88 138 CYS A O 1
ATOM 1070 N N . SER A 1 139 ? 10.124 6.043 11.215 1.00 91.94 139 SER A N 1
ATOM 1071 C CA . SER A 1 139 ? 10.500 5.478 9.920 1.00 91.94 139 SER A CA 1
ATOM 1072 C C . SER A 1 139 ? 10.088 4.004 9.831 1.00 91.94 139 SER A C 1
ATOM 1074 O O . SER A 1 139 ? 10.005 3.301 10.840 1.00 91.94 139 SER A O 1
ATOM 1076 N N . THR A 1 140 ? 9.906 3.488 8.614 1.00 90.88 140 THR A N 1
ATOM 1077 C CA . THR A 1 140 ? 9.677 2.046 8.402 1.00 90.88 140 THR A CA 1
ATOM 1078 C C . THR A 1 140 ? 10.824 1.160 8.904 1.00 90.88 140 THR A C 1
ATOM 1080 O O . THR A 1 140 ? 10.610 -0.028 9.111 1.00 90.88 140 THR A O 1
ATOM 1083 N N . GLN A 1 141 ? 12.038 1.702 9.060 1.00 88.38 141 GLN A N 1
ATOM 1084 C CA . GLN A 1 141 ? 13.205 0.951 9.543 1.00 88.38 141 GLN A CA 1
ATOM 1085 C C . GLN A 1 141 ? 13.211 0.839 11.074 1.00 88.38 141 GLN A C 1
ATOM 1087 O O . GLN A 1 141 ? 13.607 -0.194 11.610 1.00 88.38 141 GLN A O 1
ATOM 1092 N N . ASP A 1 142 ? 12.704 1.860 11.766 1.00 92.69 142 ASP A N 1
ATOM 1093 C CA . ASP A 1 142 ? 12.793 1.967 13.228 1.00 92.69 142 ASP A CA 1
ATOM 1094 C C . ASP A 1 142 ? 11.519 1.496 13.945 1.00 92.69 142 ASP A C 1
ATOM 1096 O O . ASP A 1 142 ? 11.552 1.149 15.129 1.00 92.69 142 ASP A O 1
ATOM 1100 N N . VAL A 1 143 ? 10.386 1.449 13.235 1.00 94.38 143 VAL A N 1
ATOM 1101 C CA . VAL A 1 143 ? 9.061 1.200 13.826 1.00 94.38 143 VAL A CA 1
ATOM 1102 C C . VAL A 1 143 ? 8.961 -0.125 14.579 1.00 94.38 143 VAL A C 1
ATOM 1104 O O . VAL A 1 143 ? 8.304 -0.180 15.613 1.00 94.38 143 VAL A O 1
ATOM 1107 N N . ILE A 1 144 ? 9.657 -1.181 14.147 1.00 93.38 144 ILE A N 1
ATOM 1108 C CA . ILE A 1 144 ? 9.663 -2.460 14.875 1.00 93.38 144 ILE A CA 1
ATOM 1109 C C . ILE A 1 144 ? 10.305 -2.293 16.257 1.00 93.38 144 ILE A C 1
ATOM 1111 O O . ILE A 1 144 ? 9.771 -2.789 17.249 1.00 93.38 144 ILE A O 1
ATOM 1115 N N . GLY A 1 145 ? 11.443 -1.596 16.334 1.00 93.06 145 GLY A N 1
ATOM 1116 C CA . GLY A 1 145 ? 12.107 -1.302 17.604 1.00 93.06 145 GLY A CA 1
ATOM 1117 C C . GLY A 1 145 ? 11.228 -0.432 18.498 1.00 93.06 145 GLY A C 1
ATOM 1118 O O . GLY A 1 145 ? 11.066 -0.726 19.681 1.00 93.06 145 GLY A O 1
ATOM 1119 N N . HIS A 1 146 ? 10.578 0.572 17.909 1.00 94.00 146 HIS A N 1
ATOM 1120 C CA . HIS A 1 146 ? 9.655 1.444 18.625 1.00 94.00 146 HIS A CA 1
ATOM 1121 C C . HIS A 1 146 ? 8.435 0.690 19.178 1.00 94.00 146 HIS A C 1
ATOM 1123 O O . HIS A 1 146 ? 8.069 0.896 20.332 1.00 94.00 146 HIS A O 1
ATOM 1129 N N . VAL A 1 147 ? 7.798 -0.183 18.393 1.00 93.44 147 VAL A N 1
ATOM 1130 C CA . VAL A 1 147 ? 6.637 -0.981 18.831 1.00 93.44 147 VAL A CA 1
ATOM 1131 C C . VAL A 1 147 ? 7.028 -1.949 19.949 1.00 93.44 147 VAL A C 1
ATOM 1133 O O . VAL A 1 147 ? 6.285 -2.120 20.913 1.00 93.44 147 VAL A O 1
ATOM 1136 N N . LYS A 1 148 ? 8.225 -2.543 19.879 1.00 92.25 148 LYS A N 1
ATOM 1137 C CA . LYS A 1 148 ? 8.761 -3.381 20.963 1.00 92.25 148 LYS A CA 1
ATOM 1138 C C . LYS A 1 148 ? 8.999 -2.589 22.248 1.00 92.25 148 LYS A C 1
ATOM 1140 O O . LYS A 1 148 ? 8.662 -3.078 23.317 1.00 92.25 148 LYS A O 1
ATOM 1145 N N . ALA A 1 149 ? 9.552 -1.381 22.150 1.00 90.00 149 ALA A N 1
ATOM 1146 C CA . ALA A 1 149 ? 9.768 -0.522 23.312 1.00 90.00 149 ALA A CA 1
ATOM 1147 C C . ALA A 1 149 ? 8.440 -0.056 23.934 1.00 90.00 149 ALA A C 1
ATOM 1149 O O . ALA A 1 149 ? 8.276 -0.113 25.150 1.00 90.00 149 ALA A O 1
ATOM 1150 N N . ALA A 1 150 ? 7.474 0.334 23.096 1.00 88.62 150 ALA A N 1
ATOM 1151 C CA . ALA A 1 150 ? 6.146 0.769 23.526 1.00 88.62 150 ALA A CA 1
ATOM 1152 C C . ALA A 1 150 ? 5.308 -0.357 24.156 1.00 88.62 150 ALA A C 1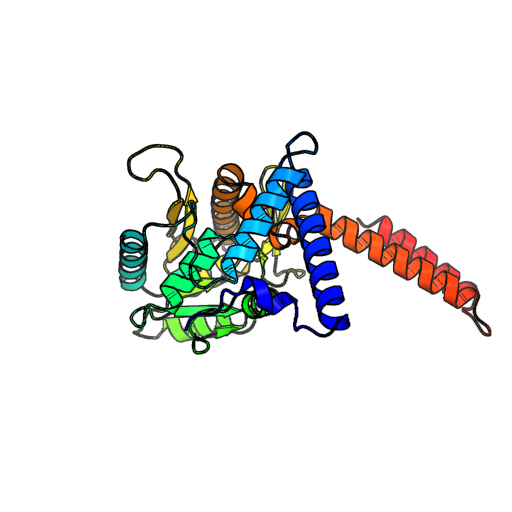
ATOM 1154 O O . ALA A 1 150 ? 4.405 -0.072 24.931 1.00 88.62 150 ALA A O 1
ATOM 1155 N N . ALA A 1 151 ? 5.624 -1.626 23.876 1.00 85.06 151 ALA A N 1
ATOM 1156 C CA . ALA A 1 151 ? 4.952 -2.785 24.472 1.00 85.06 151 ALA A CA 1
ATOM 1157 C C . ALA A 1 151 ? 4.998 -2.799 26.006 1.00 85.06 151 ALA A C 1
ATOM 1159 O O . ALA A 1 151 ? 4.103 -3.338 26.643 1.00 85.06 151 ALA A O 1
ATOM 1160 N N . ASN A 1 152 ? 6.060 -2.223 26.574 1.00 80.12 152 ASN A N 1
ATOM 1161 C CA . ASN A 1 152 ? 6.297 -2.165 28.014 1.00 80.12 152 ASN A CA 1
ATOM 1162 C C . ASN A 1 152 ? 5.853 -0.823 28.624 1.00 80.12 152 ASN A C 1
ATOM 1164 O O . ASN A 1 152 ? 6.224 -0.516 29.753 1.00 80.12 152 ASN A O 1
ATOM 1168 N N . SER A 1 153 ? 5.144 0.013 27.861 1.00 81.19 153 SER A N 1
ATOM 1169 C CA . SER A 1 153 ? 4.649 1.314 28.307 1.00 81.19 153 SER A CA 1
ATOM 1170 C C . SER A 1 153 ? 3.167 1.233 28.662 1.00 81.19 153 SER A C 1
ATOM 1172 O O . SER A 1 153 ? 2.393 0.606 27.944 1.00 81.19 153 SER A O 1
ATOM 1174 N N . ASP A 1 154 ? 2.760 1.950 29.710 1.00 82.06 154 ASP A N 1
ATOM 1175 C CA . ASP A 1 154 ? 1.351 2.077 30.113 1.00 82.06 154 ASP A CA 1
ATOM 1176 C C . ASP A 1 154 ? 0.528 2.993 29.180 1.00 82.06 154 ASP A C 1
ATOM 1178 O O . ASP A 1 154 ? -0.676 3.158 29.367 1.00 82.06 154 ASP A O 1
ATOM 1182 N N . ALA A 1 155 ? 1.160 3.611 28.174 1.00 89.50 155 ALA A N 1
ATOM 1183 C CA . ALA A 1 155 ? 0.514 4.527 27.238 1.00 89.50 155 ALA A CA 1
ATOM 1184 C C . ALA A 1 155 ? 0.330 3.868 25.853 1.00 89.50 155 ALA A C 1
ATOM 1186 O O . ALA A 1 155 ? 1.283 3.827 25.068 1.00 89.50 155 ALA A O 1
ATOM 1187 N N . PRO A 1 156 ? -0.873 3.364 25.513 1.00 92.38 156 PRO A N 1
ATOM 1188 C CA . PRO A 1 156 ? -1.130 2.761 24.209 1.00 92.38 156 PRO A CA 1
ATOM 1189 C C . PRO A 1 156 ? -1.052 3.805 23.089 1.00 92.38 156 PRO A C 1
ATOM 1191 O O . PRO A 1 156 ? -1.530 4.933 23.225 1.00 92.38 156 PRO A O 1
ATOM 1194 N N . LEU A 1 157 ? -0.461 3.412 21.960 1.00 94.75 157 LEU A N 1
ATOM 1195 C CA . LEU A 1 157 ? -0.241 4.276 20.801 1.00 94.75 157 LEU A CA 1
ATOM 1196 C C . LEU A 1 157 ? -1.049 3.794 19.596 1.00 94.75 157 LEU A C 1
ATOM 1198 O O . LEU A 1 157 ? -1.196 2.592 19.358 1.00 94.75 157 LEU A O 1
ATOM 1202 N N . LEU A 1 158 ? -1.525 4.749 18.799 1.00 95.69 158 LEU A N 1
ATOM 1203 C CA . LEU A 1 158 ? -2.134 4.494 17.499 1.00 95.69 158 LEU A CA 1
ATOM 1204 C C . LEU A 1 158 ? -1.089 4.683 16.399 1.00 95.69 158 LEU A C 1
ATOM 1206 O O . LEU A 1 158 ? -0.745 5.808 16.039 1.00 95.69 158 LEU A O 1
ATOM 1210 N N . TYR A 1 159 ? -0.614 3.586 15.825 1.00 96.44 159 TYR A N 1
ATOM 1211 C CA . TYR A 1 159 ? 0.248 3.614 14.650 1.00 96.44 159 TYR A CA 1
ATOM 1212 C C . TYR A 1 159 ? -0.603 3.744 13.392 1.00 96.44 159 TYR A C 1
ATOM 1214 O O . TYR A 1 159 ? -1.559 2.997 13.222 1.00 96.44 159 TYR A O 1
ATOM 1222 N N . VAL A 1 160 ? -0.259 4.657 12.487 1.00 96.06 160 VAL A N 1
ATOM 1223 C CA . VAL A 1 160 ? -0.909 4.778 11.173 1.00 96.06 160 VAL A CA 1
ATOM 1224 C C . VAL A 1 160 ? 0.090 4.413 10.088 1.00 96.06 160 VAL A C 1
ATOM 1226 O O . VAL A 1 160 ? 1.153 5.027 10.014 1.00 96.06 160 VAL A O 1
ATOM 1229 N N . SER A 1 161 ? -0.239 3.439 9.243 1.00 95.50 161 SER A N 1
ATOM 1230 C CA . SER A 1 161 ? 0.608 3.007 8.125 1.00 95.50 161 SER A CA 1
ATOM 1231 C C . SER A 1 161 ? -0.150 3.008 6.798 1.00 95.50 161 SER A C 1
ATOM 1233 O O . SER A 1 161 ? -1.370 3.169 6.762 1.00 95.50 161 SER A O 1
ATOM 1235 N N . PHE A 1 162 ? 0.595 2.874 5.700 1.00 93.44 162 PHE A N 1
ATOM 1236 C CA . PHE A 1 162 ? 0.067 2.821 4.338 1.00 93.44 162 PHE A CA 1
ATOM 1237 C C . PHE A 1 162 ? 0.774 1.677 3.595 1.00 93.44 162 PHE A C 1
ATOM 1239 O O . PHE A 1 162 ? 1.852 1.903 3.030 1.00 93.44 162 PHE A O 1
ATOM 1246 N N . PRO A 1 163 ? 0.206 0.456 3.621 1.00 90.62 163 PRO A N 1
ATOM 1247 C CA . PRO A 1 163 ? 0.891 -0.786 3.255 1.00 90.62 163 PRO A CA 1
ATOM 1248 C C . PRO A 1 163 ? 1.586 -0.758 1.885 1.00 90.62 163 PRO A C 1
ATOM 1250 O O . PRO A 1 163 ? 2.737 -1.179 1.736 1.00 90.62 163 PRO A O 1
ATOM 1253 N N . GLU A 1 164 ? 0.912 -0.217 0.870 1.00 86.31 164 GLU A N 1
ATOM 1254 C CA . GLU A 1 164 ? 1.397 -0.111 -0.512 1.00 86.31 164 GLU A CA 1
ATOM 1255 C C . GLU A 1 164 ? 2.487 0.955 -0.723 1.00 86.31 164 GLU A C 1
ATOM 1257 O O . GLU A 1 164 ? 3.085 1.027 -1.798 1.00 86.31 164 GLU A O 1
ATOM 1262 N N . LEU A 1 165 ? 2.760 1.795 0.282 1.00 86.06 165 LEU A N 1
ATOM 1263 C CA . LEU A 1 165 ? 3.789 2.840 0.224 1.00 86.06 165 LEU A CA 1
ATOM 1264 C C . LEU A 1 165 ? 5.112 2.435 0.851 1.00 86.06 165 LEU A C 1
ATOM 1266 O O . LEU A 1 165 ? 6.088 3.193 0.764 1.00 86.06 165 LEU A O 1
ATOM 1270 N N . HIS A 1 166 ? 5.149 1.307 1.547 1.00 87.31 166 HIS A N 1
ATOM 1271 C CA . HIS A 1 166 ? 6.369 0.828 2.168 1.00 87.31 166 HIS A CA 1
ATOM 1272 C C . HIS A 1 166 ? 7.356 0.338 1.111 1.00 87.31 166 HIS A C 1
ATOM 1274 O O . HIS A 1 166 ? 6.986 -0.046 0.003 1.00 87.31 166 HIS A O 1
ATOM 1280 N N . ALA A 1 167 ? 8.646 0.388 1.442 1.00 79.50 167 ALA A N 1
ATOM 1281 C CA . ALA A 1 167 ? 9.691 -0.020 0.515 1.00 79.50 167 ALA A CA 1
ATOM 1282 C C . ALA A 1 167 ? 9.533 -1.503 0.142 1.00 79.50 167 ALA A C 1
ATOM 1284 O O . ALA A 1 167 ? 9.479 -2.383 1.006 1.00 79.50 167 ALA A O 1
ATOM 1285 N N . LEU A 1 168 ? 9.480 -1.770 -1.162 1.00 77.44 168 LEU A N 1
ATOM 1286 C CA . LEU A 1 168 ? 9.222 -3.097 -1.702 1.00 77.44 168 LEU A CA 1
ATOM 1287 C C . LEU A 1 168 ? 10.550 -3.758 -2.086 1.00 77.44 168 LEU A C 1
ATOM 1289 O O . LEU A 1 168 ? 11.006 -3.634 -3.219 1.00 77.44 168 LEU A O 1
ATOM 1293 N N . GLY A 1 169 ? 11.178 -4.434 -1.124 1.00 74.56 169 GLY A N 1
ATOM 1294 C CA . GLY A 1 169 ? 12.443 -5.147 -1.295 1.00 74.56 169 GLY A CA 1
ATOM 1295 C C . GLY A 1 169 ? 12.285 -6.667 -1.275 1.00 74.56 169 GLY A C 1
ATOM 1296 O O . GLY A 1 169 ? 11.223 -7.216 -0.945 1.00 74.56 169 GLY A O 1
ATOM 1297 N N . THR A 1 170 ? 13.368 -7.360 -1.625 1.00 72.81 170 THR A N 1
ATOM 1298 C CA . THR A 1 170 ? 13.495 -8.808 -1.429 1.00 72.81 170 THR A CA 1
ATOM 1299 C C . THR A 1 170 ? 13.412 -9.116 0.067 1.00 72.81 170 THR A C 1
ATOM 1301 O O . THR A 1 170 ? 14.107 -8.496 0.864 1.00 72.81 170 THR A O 1
ATOM 1304 N N . GLY A 1 171 ? 12.530 -10.037 0.459 1.00 79.81 171 GLY A N 1
ATOM 1305 C CA . GLY A 1 171 ? 12.331 -10.430 1.862 1.00 79.81 171 GLY A CA 1
ATOM 1306 C C . GLY A 1 171 ? 11.435 -9.504 2.698 1.00 79.81 171 GLY A C 1
ATOM 1307 O O . GLY A 1 171 ? 10.969 -9.926 3.748 1.00 79.81 171 GLY A O 1
ATOM 1308 N N . THR A 1 172 ? 11.119 -8.289 2.237 1.00 86.62 172 THR A N 1
ATOM 1309 C CA . THR A 1 172 ? 10.195 -7.365 2.939 1.00 86.62 172 THR A CA 1
ATOM 1310 C C . THR A 1 172 ? 8.791 -7.342 2.338 1.00 86.62 172 THR A C 1
ATOM 1312 O O . THR A 1 172 ? 7.943 -6.543 2.740 1.00 86.62 172 THR A O 1
ATOM 1315 N N . THR A 1 173 ? 8.543 -8.199 1.347 1.00 90.62 173 THR A N 1
ATOM 1316 C CA . THR A 1 173 ? 7.290 -8.259 0.594 1.00 90.62 173 THR A CA 1
ATOM 1317 C C . THR A 1 173 ? 6.884 -9.691 0.297 1.00 90.62 173 THR A C 1
ATOM 1319 O O . THR A 1 173 ? 7.749 -10.550 0.110 1.00 90.62 173 THR A O 1
ATOM 1322 N N . ALA A 1 174 ? 5.581 -9.916 0.151 1.00 91.06 174 ALA A N 1
ATOM 1323 C CA . ALA A 1 174 ? 5.020 -11.186 -0.296 1.00 91.06 174 ALA A CA 1
ATOM 1324 C C . ALA A 1 174 ? 4.132 -11.000 -1.539 1.00 91.06 174 ALA A C 1
ATOM 1326 O O . ALA A 1 174 ? 3.519 -9.937 -1.702 1.00 91.06 174 ALA A O 1
ATOM 1327 N N . PRO A 1 175 ? 4.099 -11.995 -2.448 1.00 90.88 175 PRO A N 1
ATOM 1328 C CA . PRO A 1 175 ? 3.149 -12.011 -3.549 1.00 90.88 175 PRO A CA 1
ATOM 1329 C C . PRO A 1 175 ? 1.739 -12.279 -3.020 1.00 90.88 175 PRO A C 1
ATOM 1331 O O . PRO A 1 175 ? 1.548 -13.150 -2.176 1.00 90.88 175 PRO A O 1
ATOM 1334 N N . VAL A 1 176 ? 0.764 -11.542 -3.539 1.00 91.88 176 VAL A N 1
ATOM 1335 C CA . VAL A 1 176 ? -0.659 -11.692 -3.213 1.00 91.88 176 VAL A CA 1
ATOM 1336 C C . VAL A 1 176 ? -1.506 -11.426 -4.448 1.00 91.88 176 VAL A C 1
ATOM 1338 O O . VAL A 1 176 ? -1.104 -10.670 -5.339 1.00 91.88 176 VAL A O 1
ATOM 1341 N N . THR A 1 177 ? -2.691 -12.023 -4.488 1.00 92.12 177 THR A N 1
ATOM 1342 C CA . THR A 1 177 ? -3.697 -11.714 -5.504 1.00 92.12 177 THR 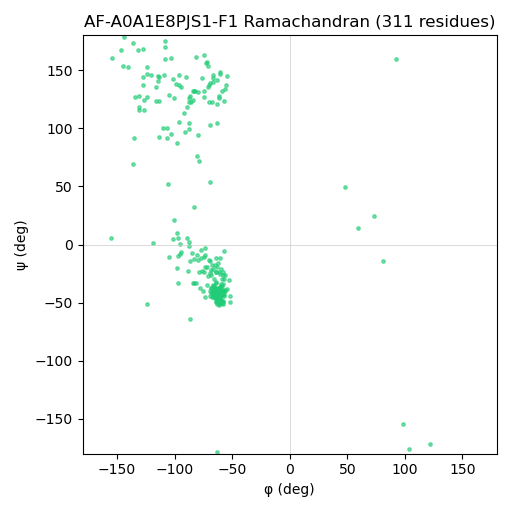A CA 1
ATOM 1343 C C . THR A 1 177 ? -4.549 -10.545 -5.024 1.00 92.12 177 THR A C 1
ATOM 1345 O O . THR A 1 177 ? -5.104 -10.580 -3.929 1.00 92.12 177 THR A O 1
ATOM 1348 N N . PHE A 1 178 ? -4.653 -9.503 -5.843 1.00 91.69 178 PHE A N 1
ATOM 1349 C CA . PHE A 1 178 ? -5.474 -8.325 -5.586 1.00 91.69 178 PHE A CA 1
ATOM 1350 C C . PHE A 1 178 ? -6.317 -8.035 -6.829 1.00 91.69 178 PHE A C 1
ATOM 1352 O O . PHE A 1 178 ? -5.750 -7.795 -7.895 1.00 91.69 178 PHE A O 1
ATOM 1359 N N . LEU A 1 179 ? -7.650 -8.080 -6.700 1.00 92.25 179 LEU A N 1
ATOM 1360 C CA . LEU A 1 179 ? -8.596 -7.992 -7.828 1.00 92.25 179 LEU A CA 1
ATOM 1361 C C . LEU A 1 179 ? -8.210 -8.927 -8.991 1.00 92.25 179 LEU A C 1
ATOM 1363 O O . LEU A 1 179 ? -8.059 -8.491 -10.128 1.00 92.25 179 LEU A O 1
ATOM 1367 N N . ASP A 1 180 ? -7.947 -10.199 -8.675 1.00 91.25 180 ASP A N 1
ATOM 1368 C CA . ASP A 1 180 ? -7.524 -11.241 -9.629 1.00 91.25 180 ASP A CA 1
ATOM 1369 C C . ASP A 1 180 ? -6.215 -10.951 -10.382 1.00 91.25 180 ASP A C 1
ATOM 1371 O O 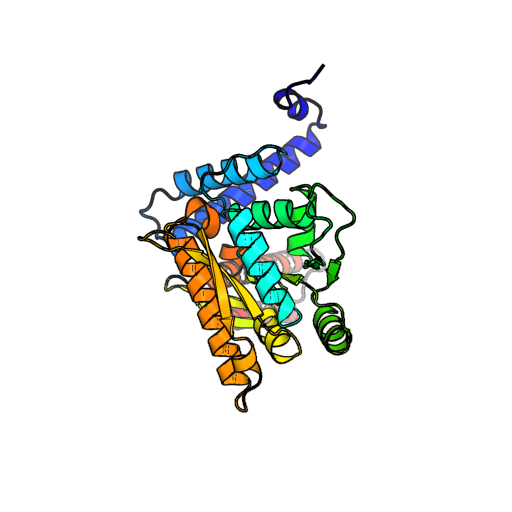. ASP A 1 180 ? -5.869 -11.621 -11.358 1.00 91.25 180 ASP A O 1
ATOM 1375 N N . LYS A 1 181 ? -5.445 -9.961 -9.921 1.00 93.12 181 LYS A N 1
ATOM 1376 C CA . LYS A 1 181 ? -4.148 -9.597 -10.485 1.00 93.12 181 LYS A CA 1
ATOM 1377 C C . LYS A 1 181 ? -3.017 -9.873 -9.498 1.00 93.12 181 LYS A C 1
ATOM 1379 O O . LYS A 1 181 ? -3.173 -9.655 -8.296 1.00 93.12 181 LYS A O 1
ATOM 1384 N N . PRO A 1 182 ? -1.844 -10.304 -9.986 1.00 92.19 182 PRO A N 1
ATOM 1385 C CA . PRO A 1 182 ? -0.701 -10.525 -9.121 1.00 92.19 182 PRO A CA 1
ATOM 1386 C C . PRO A 1 182 ? -0.069 -9.194 -8.684 1.00 92.19 182 PRO A C 1
ATOM 1388 O O . PRO A 1 182 ? 0.315 -8.349 -9.504 1.00 92.19 182 PRO A O 1
ATOM 1391 N N . CYS A 1 183 ? 0.081 -9.037 -7.372 1.00 91.81 183 CYS A N 1
ATOM 1392 C CA . CYS A 1 183 ? 0.639 -7.864 -6.706 1.00 91.81 183 CYS A CA 1
ATOM 1393 C C . CYS A 1 183 ? 1.686 -8.270 -5.660 1.00 91.81 183 CYS A C 1
ATOM 1395 O O . CYS A 1 183 ? 1.822 -9.439 -5.298 1.00 91.81 183 CYS A O 1
ATOM 1397 N N . ARG A 1 184 ? 2.451 -7.292 -5.166 1.00 90.81 184 ARG A N 1
ATOM 1398 C CA . ARG A 1 184 ? 3.395 -7.468 -4.056 1.00 90.81 184 ARG A CA 1
ATOM 1399 C C . ARG A 1 184 ? 3.206 -6.379 -3.018 1.00 90.81 184 ARG A C 1
ATOM 1401 O O . ARG A 1 184 ? 3.503 -5.216 -3.289 1.00 90.81 184 ARG A O 1
ATOM 1408 N N . PHE A 1 185 ? 2.801 -6.793 -1.826 1.00 91.38 185 PHE A N 1
ATOM 1409 C CA . PHE A 1 185 ? 2.576 -5.913 -0.685 1.00 91.38 185 PHE A CA 1
ATOM 1410 C C . PHE A 1 185 ? 3.658 -6.090 0.380 1.00 91.38 185 PHE A C 1
ATOM 1412 O O . PHE A 1 185 ? 4.386 -7.089 0.389 1.00 91.38 185 PHE A O 1
ATOM 1419 N N . SER A 1 186 ? 3.793 -5.081 1.240 1.00 91.88 186 SER A N 1
ATOM 1420 C CA . SER A 1 186 ? 4.721 -5.101 2.367 1.00 91.88 186 SER A CA 1
ATOM 1421 C C . SER A 1 186 ? 4.319 -6.143 3.407 1.00 91.88 186 SER A C 1
ATOM 1423 O O . SER A 1 186 ? 3.140 -6.380 3.641 1.00 91.88 186 SER A O 1
ATOM 1425 N N . LEU A 1 187 ? 5.317 -6.745 4.053 1.00 92.94 187 L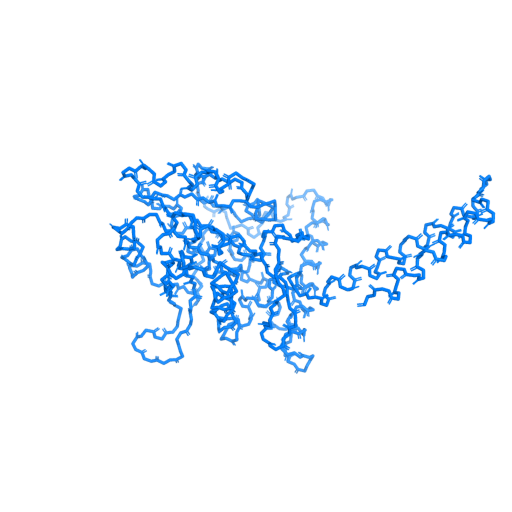EU A N 1
ATOM 1426 C CA . LEU A 1 187 ? 5.127 -7.589 5.234 1.00 92.94 187 LEU A CA 1
ATOM 1427 C C . LEU A 1 187 ? 5.182 -6.793 6.546 1.00 92.94 187 LEU A C 1
ATOM 1429 O O . LEU A 1 187 ? 5.159 -7.397 7.617 1.00 92.94 187 LEU A O 1
ATOM 1433 N N . LEU A 1 188 ? 5.269 -5.459 6.488 1.00 94.12 188 LEU A N 1
ATOM 1434 C CA . LEU A 1 188 ? 5.431 -4.624 7.675 1.00 94.12 188 LEU A CA 1
ATOM 1435 C C . LEU A 1 188 ? 4.251 -4.763 8.644 1.00 94.12 188 LEU A C 1
ATOM 1437 O O . LEU A 1 188 ? 4.477 -5.060 9.811 1.00 94.12 188 LEU A O 1
ATOM 1441 N N . GLU A 1 189 ? 3.009 -4.611 8.184 1.00 94.50 189 GLU A N 1
ATOM 1442 C CA . GLU A 1 189 ? 1.823 -4.677 9.050 1.00 94.50 189 GLU A CA 1
ATOM 1443 C C . GLU A 1 189 ? 1.720 -6.024 9.797 1.00 94.50 189 GLU A C 1
ATOM 1445 O O . GLU A 1 189 ? 1.609 -6.002 11.029 1.00 94.50 189 GLU A O 1
ATOM 1450 N N . PRO A 1 190 ? 1.846 -7.196 9.129 1.00 93.69 190 PRO A N 1
ATOM 1451 C CA . PRO A 1 190 ? 1.932 -8.480 9.826 1.00 93.69 190 PRO A CA 1
ATOM 1452 C C . PRO A 1 190 ? 3.076 -8.565 10.848 1.00 93.69 190 PRO A C 1
ATOM 1454 O O . PRO A 1 190 ? 2.894 -9.116 11.935 1.00 93.69 190 PRO A O 1
ATOM 1457 N N . LEU A 1 191 ? 4.255 -8.012 10.533 1.00 92.56 191 LEU A N 1
ATOM 1458 C CA . LEU A 1 191 ? 5.398 -8.004 11.455 1.00 92.56 191 LEU A CA 1
ATOM 1459 C C . LEU A 1 191 ? 5.128 -7.153 12.703 1.00 92.56 191 LEU A C 1
ATOM 1461 O O . LEU A 1 191 ? 5.501 -7.552 13.806 1.00 92.56 191 LEU A O 1
ATOM 1465 N N . LEU A 1 192 ? 4.455 -6.010 12.558 1.00 93.31 192 LEU A N 1
ATOM 1466 C CA . LEU A 1 192 ? 4.072 -5.165 13.692 1.00 93.31 192 LEU A CA 1
ATOM 1467 C C . LEU A 1 192 ? 3.044 -5.867 14.596 1.00 93.31 192 LEU A C 1
ATOM 1469 O O . LEU A 1 192 ? 3.204 -5.861 15.820 1.00 93.31 192 LEU A O 1
ATOM 1473 N N . CYS A 1 193 ? 2.056 -6.546 14.000 1.00 92.88 193 CYS A N 1
ATOM 1474 C CA . CYS A 1 193 ? 1.070 -7.386 14.701 1.00 92.88 193 CYS A CA 1
ATOM 1475 C C . CYS A 1 193 ? 1.719 -8.504 15.520 1.00 92.88 193 CYS A C 1
ATOM 1477 O O . CYS A 1 193 ? 1.320 -8.776 16.653 1.00 92.88 193 CYS A O 1
ATOM 1479 N N . ARG A 1 194 ? 2.774 -9.118 14.981 1.00 90.81 194 ARG A N 1
ATOM 1480 C CA . ARG A 1 194 ? 3.528 -10.162 15.679 1.00 90.81 194 ARG A CA 1
ATOM 1481 C C . ARG A 1 194 ? 4.262 -9.655 16.923 1.00 90.81 194 ARG A C 1
ATOM 1483 O O . ARG A 1 194 ? 4.493 -10.443 17.836 1.00 90.81 194 ARG A O 1
ATOM 1490 N N . HIS A 1 195 ? 4.673 -8.388 16.954 1.00 88.62 195 HIS A N 1
ATOM 1491 C CA . HIS A 1 195 ? 5.496 -7.867 18.043 1.00 88.62 195 HIS A CA 1
ATOM 1492 C C . HIS A 1 195 ? 4.678 -7.374 19.230 1.00 88.62 195 HIS A C 1
ATOM 1494 O O . HIS A 1 195 ? 4.794 -7.955 20.306 1.00 88.62 195 HIS A O 1
ATOM 1500 N N . SER A 1 196 ? 3.871 -6.330 19.048 1.00 85.69 196 SER A N 1
ATOM 1501 C CA . SER A 1 196 ? 3.200 -5.689 20.192 1.00 85.69 196 SER A CA 1
ATOM 1502 C C . SER A 1 196 ? 1.915 -4.951 19.832 1.00 85.69 196 SER A C 1
ATOM 1504 O O . SER A 1 196 ? 1.351 -4.262 20.676 1.00 85.69 196 SER A O 1
ATOM 1506 N N . ILE A 1 197 ? 1.459 -5.052 18.583 1.00 92.62 197 ILE A N 1
ATOM 1507 C CA . ILE A 1 197 ? 0.163 -4.499 18.191 1.00 92.62 197 ILE A CA 1
ATOM 1508 C C . ILE A 1 197 ? -0.926 -5.501 18.576 1.00 92.62 197 ILE A C 1
ATOM 1510 O O . ILE A 1 197 ? -0.793 -6.699 18.310 1.00 92.62 197 ILE A O 1
ATOM 1514 N N . ASN A 1 198 ? -1.979 -5.007 19.223 1.00 90.25 198 ASN A N 1
ATOM 1515 C CA . ASN A 1 198 ? -3.088 -5.822 19.723 1.00 90.25 198 ASN A CA 1
ATOM 1516 C C . ASN A 1 198 ? -4.276 -5.825 18.759 1.00 90.25 198 ASN A C 1
ATOM 1518 O O . ASN A 1 198 ? -4.933 -6.850 18.601 1.00 90.25 198 ASN A O 1
ATOM 1522 N N . THR A 1 199 ? -4.489 -4.716 18.052 1.00 94.19 199 THR A N 1
ATOM 1523 C CA . THR A 1 199 ? -5.568 -4.588 17.071 1.00 94.19 199 THR A CA 1
ATOM 1524 C C . THR A 1 199 ? -5.019 -4.024 15.771 1.00 94.19 199 THR A C 1
ATOM 1526 O O . THR A 1 199 ? -4.379 -2.968 15.770 1.00 94.19 199 THR A O 1
ATOM 1529 N N . LEU A 1 200 ? -5.291 -4.712 14.662 1.00 96.06 200 LEU A N 1
ATOM 1530 C CA . LEU A 1 200 ? -5.066 -4.193 13.317 1.00 96.06 200 LEU A CA 1
ATOM 1531 C C . LEU A 1 200 ? -6.400 -3.712 12.750 1.00 96.06 200 LEU A C 1
ATOM 1533 O O . LEU A 1 200 ? -7.366 -4.463 12.710 1.00 96.06 200 LEU A O 1
ATOM 1537 N N . LEU A 1 201 ? -6.449 -2.468 12.296 1.00 97.00 201 LEU A N 1
ATOM 1538 C CA . LEU A 1 201 ? -7.617 -1.843 11.694 1.00 97.00 201 LEU A CA 1
ATOM 1539 C C . LEU A 1 201 ? -7.298 -1.394 10.273 1.00 97.00 201 LEU A C 1
ATOM 1541 O O . LEU A 1 201 ? -6.194 -0.933 9.985 1.00 97.00 201 LEU A O 1
ATOM 1545 N N . THR A 1 202 ? -8.289 -1.463 9.395 1.00 96.44 202 THR A N 1
ATOM 1546 C CA . THR A 1 202 ? -8.237 -0.842 8.068 1.00 96.44 202 THR A CA 1
ATOM 1547 C C . THR A 1 202 ? -9.613 -0.305 7.679 1.00 96.44 202 THR A C 1
ATOM 1549 O O . THR A 1 202 ? -10.573 -0.405 8.444 1.00 96.44 202 THR A O 1
ATOM 1552 N N . ILE A 1 203 ? -9.706 0.309 6.502 1.00 94.88 203 ILE A N 1
ATOM 1553 C CA . ILE A 1 203 ? -10.972 0.759 5.929 1.00 94.88 203 ILE A CA 1
ATOM 1554 C C . ILE A 1 203 ? -11.579 -0.405 5.144 1.00 94.88 203 ILE A C 1
ATOM 1556 O O . ILE A 1 203 ? -10.954 -0.915 4.216 1.00 94.88 203 ILE A O 1
ATOM 1560 N N . GLY A 1 204 ? -12.801 -0.788 5.508 1.00 92.88 204 GLY A N 1
ATOM 1561 C CA . GLY A 1 204 ? -13.640 -1.731 4.773 1.00 92.88 204 GLY A CA 1
ATOM 1562 C C . GLY A 1 204 ? -14.814 -1.031 4.085 1.00 92.88 204 GLY A C 1
ATOM 1563 O O . GLY A 1 204 ? -15.040 0.171 4.257 1.00 92.88 204 GLY A O 1
ATOM 1564 N N . HIS A 1 205 ? -15.574 -1.794 3.301 1.00 92.38 205 HIS A N 1
ATOM 1565 C CA . HIS A 1 205 ? -16.789 -1.322 2.637 1.00 92.38 205 HIS A CA 1
ATOM 1566 C C . HIS A 1 205 ? -17.928 -2.334 2.801 1.00 92.38 205 HIS A C 1
ATOM 1568 O O . HIS A 1 205 ? -17.777 -3.498 2.433 1.00 92.38 205 HIS A O 1
ATOM 1574 N N . ALA A 1 206 ? -19.083 -1.881 3.296 1.00 87.38 206 ALA A N 1
ATOM 1575 C CA . ALA A 1 206 ? -20.300 -2.686 3.396 1.00 87.38 206 ALA A CA 1
ATOM 1576 C C . ALA A 1 206 ? -21.294 -2.273 2.305 1.00 87.38 206 ALA A C 1
ATOM 1578 O O . ALA A 1 206 ? -21.611 -1.095 2.154 1.00 87.38 206 ALA A O 1
ATOM 1579 N N . ALA A 1 207 ? -21.799 -3.245 1.541 1.00 83.00 207 ALA A N 1
ATOM 1580 C CA . ALA A 1 207 ? -22.690 -2.984 0.408 1.00 83.00 207 ALA A CA 1
ATOM 1581 C C . ALA A 1 207 ? -24.150 -2.699 0.810 1.00 83.00 207 ALA A C 1
ATOM 1583 O O . ALA A 1 207 ? -24.878 -2.068 0.048 1.00 83.00 207 ALA A O 1
ATOM 1584 N N . ALA A 1 208 ? -24.589 -3.165 1.981 1.00 81.38 208 ALA A N 1
ATOM 1585 C CA . ALA A 1 208 ? -25.965 -3.031 2.450 1.00 81.38 208 ALA A CA 1
ATOM 1586 C C . ALA A 1 208 ? -26.036 -3.065 3.983 1.00 81.38 208 ALA A C 1
ATOM 1588 O O . ALA A 1 208 ? -25.125 -3.570 4.638 1.00 81.38 208 ALA A O 1
ATOM 1589 N N . GLY A 1 209 ? -27.145 -2.568 4.536 1.00 79.12 209 GLY A N 1
ATOM 1590 C CA . GLY A 1 209 ? -27.415 -2.554 5.975 1.00 79.12 209 GLY A CA 1
ATOM 1591 C C . GLY A 1 209 ? -27.228 -1.179 6.631 1.00 79.12 209 GLY A C 1
ATOM 1592 O O . GLY A 1 209 ? -26.974 -0.192 5.939 1.00 79.12 209 GLY A O 1
ATOM 1593 N N . PRO A 1 210 ? -27.380 -1.100 7.966 1.00 71.31 210 PRO A N 1
ATOM 1594 C CA . PRO A 1 210 ? -27.264 0.153 8.716 1.00 71.31 210 PRO A CA 1
ATOM 1595 C C . PRO A 1 210 ? -25.854 0.764 8.656 1.00 71.31 210 PRO A C 1
ATOM 1597 O O . PRO A 1 210 ? -25.724 1.980 8.759 1.00 71.31 210 PRO A O 1
ATOM 1600 N N . ASP A 1 211 ? -24.832 -0.059 8.406 1.00 72.06 211 ASP A N 1
ATOM 1601 C CA . ASP A 1 211 ? -23.427 0.351 8.270 1.00 72.06 211 ASP A CA 1
ATOM 1602 C C . ASP A 1 211 ? -22.970 0.454 6.802 1.00 72.06 211 ASP A C 1
ATOM 1604 O O . ASP A 1 211 ? -21.776 0.358 6.507 1.00 72.06 211 ASP A O 1
ATOM 1608 N N . ALA A 1 212 ? -23.907 0.608 5.857 1.00 82.75 212 ALA A N 1
ATOM 1609 C CA . ALA A 1 212 ? -23.584 0.717 4.436 1.00 82.75 212 ALA A CA 1
ATOM 1610 C C . ALA A 1 212 ? -22.578 1.850 4.158 1.00 82.75 212 ALA A C 1
ATOM 1612 O O . ALA A 1 212 ? -22.693 2.965 4.671 1.00 82.75 212 ALA A O 1
ATOM 1613 N N . GLY A 1 213 ? -21.610 1.563 3.288 1.00 87.62 213 GLY A N 1
ATOM 1614 C CA . GLY A 1 213 ? -20.509 2.460 2.957 1.00 87.62 213 GLY A CA 1
ATOM 1615 C C . GLY A 1 213 ? -19.217 2.142 3.712 1.00 87.62 213 GLY A C 1
ATOM 1616 O O . GLY A 1 213 ? -18.930 0.993 4.063 1.00 87.62 213 GLY A O 1
ATOM 1617 N N . LEU A 1 214 ? -18.385 3.173 3.881 1.00 91.25 214 LEU A N 1
ATOM 1618 C CA . LEU A 1 214 ? -17.052 3.049 4.465 1.00 91.25 214 LEU A CA 1
ATOM 1619 C C . LEU A 1 214 ? -17.085 2.983 5.990 1.00 91.25 214 LEU A C 1
ATOM 1621 O O . LEU A 1 214 ? -17.651 3.857 6.646 1.00 91.25 214 LEU A O 1
ATOM 1625 N N . HIS A 1 215 ? -16.371 2.010 6.546 1.00 92.62 215 HIS A N 1
ATOM 1626 C CA . HIS A 1 215 ? -16.247 1.810 7.987 1.00 92.62 215 HIS A CA 1
ATOM 1627 C C . HIS A 1 215 ? -14.861 1.264 8.349 1.00 92.62 215 HIS A C 1
ATOM 1629 O O . HIS A 1 215 ? -14.090 0.857 7.477 1.00 92.62 215 HIS A O 1
ATOM 1635 N N . LEU A 1 216 ? -14.525 1.287 9.640 1.00 94.25 216 LEU A N 1
ATOM 1636 C CA . LEU A 1 216 ? -13.334 0.603 10.133 1.00 94.25 216 LEU A CA 1
ATOM 1637 C C . LEU A 1 216 ? -13.651 -0.866 10.380 1.00 94.25 216 LEU A C 1
ATOM 1639 O O . LEU A 1 216 ? -14.637 -1.189 11.036 1.00 94.25 216 LEU A O 1
ATOM 1643 N N . VAL A 1 217 ? -12.781 -1.734 9.883 1.00 94.31 217 VAL A N 1
ATOM 1644 C CA . VAL A 1 217 ? -12.812 -3.174 10.142 1.00 94.31 217 VAL A CA 1
ATOM 1645 C C . VAL A 1 217 ? -11.580 -3.558 10.939 1.00 94.31 217 VAL A C 1
ATOM 1647 O O . VAL A 1 217 ? -10.494 -3.029 10.694 1.00 94.31 217 VAL A O 1
ATOM 1650 N N . ALA A 1 218 ? -11.757 -4.462 11.895 1.00 94.31 218 ALA A N 1
ATOM 1651 C CA . ALA A 1 218 ? -10.693 -4.935 12.765 1.00 94.31 218 ALA A CA 1
ATOM 1652 C C . ALA A 1 218 ? -10.311 -6.381 12.431 1.00 94.31 218 ALA A C 1
ATOM 1654 O O . ALA A 1 218 ? -11.157 -7.200 12.072 1.00 94.31 218 ALA A O 1
ATOM 1655 N N . TRP A 1 219 ? -9.030 -6.677 12.596 1.00 93.19 219 TRP A N 1
ATOM 1656 C CA . TRP A 1 219 ? -8.455 -8.009 12.621 1.00 93.19 219 TRP A CA 1
ATOM 1657 C C . TRP A 1 219 ? -7.858 -8.257 13.997 1.00 93.19 219 TRP A C 1
ATOM 1659 O O . TRP A 1 219 ? -7.151 -7.400 14.542 1.00 93.19 219 TRP A O 1
ATOM 1669 N N . ASP A 1 220 ? -8.127 -9.441 14.537 1.00 82.50 220 ASP A N 1
ATOM 1670 C CA . ASP A 1 220 ? -7.531 -9.880 15.789 1.00 82.50 220 ASP A CA 1
ATOM 1671 C C . ASP A 1 220 ? -6.032 -10.145 15.583 1.00 82.50 220 ASP A C 1
ATOM 1673 O O . ASP A 1 220 ? -5.613 -11.167 15.029 1.00 82.50 220 ASP A O 1
ATOM 1677 N N . ALA A 1 221 ? -5.197 -9.204 16.029 1.00 78.94 221 ALA A N 1
ATOM 1678 C CA . ALA A 1 221 ? -3.755 -9.318 15.874 1.00 78.94 221 ALA A CA 1
ATOM 1679 C C . ALA A 1 221 ? -3.155 -10.419 16.769 1.00 78.94 221 ALA A C 1
ATOM 1681 O O . ALA A 1 221 ? -2.021 -10.838 16.514 1.00 78.94 221 ALA A O 1
ATOM 1682 N N . ALA A 1 222 ? -3.895 -10.954 17.754 1.00 77.69 222 ALA A N 1
ATOM 1683 C CA . ALA A 1 222 ? -3.450 -12.104 18.541 1.00 77.69 222 ALA A CA 1
ATOM 1684 C C . ALA A 1 222 ? -3.180 -13.332 17.655 1.00 77.69 222 ALA A C 1
ATOM 1686 O O . ALA A 1 222 ? -2.247 -14.093 17.926 1.00 77.69 222 ALA A O 1
ATOM 1687 N N . ALA A 1 223 ? -3.889 -13.460 16.526 1.00 75.62 223 ALA A N 1
ATOM 1688 C CA . ALA A 1 223 ? -3.647 -14.502 15.530 1.00 75.62 223 ALA A CA 1
ATOM 1689 C C . ALA A 1 223 ? -2.209 -14.484 14.962 1.00 75.62 223 ALA A C 1
ATOM 1691 O O . ALA A 1 223 ? -1.702 -15.518 14.535 1.00 75.62 223 ALA A O 1
ATOM 1692 N N . CYS A 1 224 ? -1.500 -13.345 15.005 1.00 80.94 224 CYS A N 1
ATOM 1693 C CA . CYS A 1 224 ? -0.106 -13.227 14.544 1.00 80.94 224 CYS A CA 1
ATOM 1694 C C . CYS A 1 224 ? 0.936 -13.799 15.523 1.00 80.94 224 CYS A C 1
ATOM 1696 O O . CYS A 1 224 ? 2.114 -13.930 15.166 1.00 80.94 224 CYS A O 1
ATOM 1698 N N . ARG A 1 225 ? 0.527 -14.120 16.758 1.00 79.94 225 ARG A N 1
ATOM 1699 C CA . ARG A 1 225 ? 1.402 -14.600 17.846 1.00 79.94 225 ARG A CA 1
ATOM 1700 C C . ARG A 1 225 ? 1.415 -16.132 17.978 1.00 79.94 225 ARG A C 1
ATOM 1702 O O . ARG A 1 225 ? 2.033 -16.664 18.893 1.00 79.94 225 ARG A O 1
ATOM 1709 N N . VAL A 1 226 ? 0.753 -16.836 17.058 1.00 79.75 226 VAL A N 1
ATOM 1710 C CA . VAL A 1 226 ? 0.592 -18.300 17.040 1.00 79.75 226 VAL A CA 1
ATOM 1711 C C . VAL A 1 226 ? 1.889 -19.016 16.606 1.00 79.75 226 VAL A C 1
ATOM 1713 O O . VAL A 1 226 ? 2.800 -18.411 16.032 1.00 79.75 226 VAL A O 1
ATOM 1716 N N . ALA A 1 227 ? 1.972 -20.322 16.892 1.00 78.50 227 ALA A N 1
ATOM 1717 C CA . ALA A 1 227 ? 3.130 -21.194 16.662 1.00 78.50 227 ALA A CA 1
ATOM 1718 C C . ALA A 1 227 ? 3.558 -21.372 15.189 1.00 78.50 227 ALA A C 1
ATOM 1720 O O . ALA A 1 227 ? 4.685 -21.805 14.967 1.00 78.50 227 ALA A O 1
ATOM 1721 N N . ASP A 1 228 ? 2.715 -21.021 14.206 1.00 88.00 228 ASP A N 1
ATOM 1722 C CA . ASP A 1 228 ? 3.081 -20.914 12.782 1.00 88.00 228 ASP A CA 1
ATOM 1723 C C . ASP A 1 228 ? 3.168 -19.431 12.359 1.00 88.00 228 ASP A C 1
ATOM 1725 O O . ASP A 1 228 ? 2.170 -18.832 11.939 1.00 88.00 228 ASP A O 1
ATOM 1729 N N . PRO A 1 229 ? 4.360 -18.809 12.456 1.00 84.19 229 PRO A N 1
ATOM 1730 C CA . PRO A 1 229 ? 4.565 -17.411 12.094 1.00 84.19 229 PRO A CA 1
ATOM 1731 C C . PRO A 1 229 ? 4.272 -17.120 10.628 1.00 84.19 229 PRO A C 1
ATOM 1733 O O . PRO A 1 229 ? 3.736 -16.063 10.305 1.00 84.19 229 PRO A O 1
ATOM 1736 N N . ALA A 1 230 ? 4.661 -18.034 9.739 1.00 87.50 230 ALA A N 1
ATOM 1737 C CA . ALA A 1 230 ? 4.595 -17.811 8.304 1.00 87.50 230 ALA A CA 1
ATOM 1738 C C . ALA A 1 230 ? 3.144 -17.880 7.821 1.00 87.50 230 ALA A C 1
ATOM 1740 O O . ALA A 1 230 ? 2.699 -16.993 7.088 1.00 87.50 230 ALA A O 1
ATOM 1741 N N . GLY A 1 231 ? 2.393 -18.883 8.288 1.00 89.19 231 GLY A N 1
ATOM 1742 C CA . GLY A 1 231 ? 0.961 -18.991 8.037 1.00 89.19 231 GLY A CA 1
ATOM 1743 C C . GLY A 1 231 ? 0.197 -17.782 8.567 1.00 89.19 231 GLY A C 1
ATOM 1744 O O . GLY A 1 231 ? -0.560 -17.173 7.816 1.00 89.19 231 GLY A O 1
ATOM 1745 N N . ALA A 1 232 ? 0.462 -17.368 9.809 1.00 90.06 232 ALA A N 1
ATOM 1746 C CA . ALA A 1 232 ? -0.213 -16.223 10.413 1.00 90.06 232 ALA A CA 1
ATOM 1747 C C . ALA A 1 232 ? 0.086 -14.897 9.691 1.00 90.06 232 ALA A C 1
ATOM 1749 O O . ALA A 1 232 ? -0.825 -14.109 9.440 1.00 90.06 232 ALA A O 1
ATOM 1750 N N . MET A 1 233 ? 1.346 -14.659 9.304 1.00 90.44 233 MET A N 1
ATOM 1751 C CA . MET A 1 233 ? 1.714 -13.462 8.540 1.00 90.44 233 MET A CA 1
ATOM 1752 C C . MET A 1 233 ? 1.005 -13.404 7.186 1.00 90.44 233 MET A C 1
ATOM 1754 O O . MET A 1 233 ? 0.544 -12.335 6.783 1.00 90.44 233 MET A O 1
ATOM 1758 N N . ARG A 1 234 ? 0.903 -14.547 6.497 1.00 91.62 234 ARG A N 1
ATOM 1759 C CA . ARG A 1 234 ? 0.179 -14.655 5.229 1.00 91.62 234 ARG A CA 1
ATOM 1760 C C . ARG A 1 234 ? -1.310 -14.370 5.413 1.00 91.62 234 ARG A C 1
ATOM 1762 O O . ARG A 1 234 ? -1.823 -13.525 4.692 1.00 91.62 234 ARG A O 1
ATOM 1769 N N . SER A 1 235 ? -1.972 -14.987 6.392 1.00 92.50 235 SER A N 1
ATOM 1770 C CA . SER A 1 235 ? -3.406 -14.775 6.638 1.00 92.50 235 SER A CA 1
ATOM 1771 C C . SER A 1 235 ? -3.736 -13.312 6.941 1.00 92.50 235 SER A C 1
ATOM 1773 O O . SER A 1 235 ? -4.702 -12.772 6.409 1.00 92.50 235 SER A O 1
ATOM 1775 N N . THR A 1 236 ? -2.906 -12.639 7.743 1.00 93.62 236 THR A N 1
ATOM 1776 C CA . THR A 1 236 ? -3.072 -11.207 8.037 1.00 93.62 236 THR A CA 1
ATOM 1777 C C . THR A 1 236 ? -2.922 -10.352 6.782 1.00 93.62 236 THR A C 1
ATOM 1779 O O . THR A 1 236 ? -3.698 -9.419 6.572 1.00 93.62 236 THR A O 1
ATOM 1782 N N . LEU A 1 237 ? -1.943 -10.668 5.929 1.00 93.75 237 LEU A N 1
ATOM 1783 C CA . LEU A 1 237 ? -1.749 -9.954 4.671 1.00 93.75 237 LEU A CA 1
ATOM 1784 C C . LEU A 1 237 ? -2.913 -10.191 3.698 1.00 93.75 237 LEU A C 1
ATOM 1786 O O . LEU A 1 237 ? -3.402 -9.240 3.097 1.00 93.75 237 LEU A O 1
ATOM 1790 N N . GLU A 1 238 ? -3.375 -11.433 3.563 1.00 93.81 238 GLU A N 1
ATOM 1791 C CA . GLU A 1 238 ? -4.515 -11.799 2.716 1.00 93.81 238 GLU A CA 1
ATOM 1792 C C . GLU A 1 238 ? -5.798 -11.102 3.175 1.00 93.81 238 GLU A C 1
ATOM 1794 O O . GLU A 1 238 ? -6.504 -10.525 2.348 1.00 93.81 238 GLU A O 1
ATOM 1799 N N . TRP A 1 239 ? -6.064 -11.072 4.486 1.00 95.00 239 TRP A N 1
ATOM 1800 C CA . TRP A 1 239 ? -7.191 -10.326 5.043 1.00 95.00 239 TRP A CA 1
ATOM 1801 C C . TRP A 1 239 ? -7.100 -8.837 4.709 1.00 95.00 239 TRP A C 1
ATOM 1803 O O . TRP A 1 239 ? -8.063 -8.268 4.195 1.00 95.00 239 TRP A O 1
ATOM 1813 N N . LEU A 1 240 ? -5.942 -8.214 4.948 1.00 94.94 240 LEU A N 1
ATOM 1814 C CA . LEU A 1 240 ? -5.729 -6.795 4.668 1.00 94.94 240 LEU A CA 1
ATOM 1815 C C . LEU A 1 240 ? -5.973 -6.506 3.181 1.00 94.94 240 LEU A C 1
ATOM 1817 O O . LEU A 1 240 ? -6.773 -5.637 2.836 1.00 94.94 240 LEU A O 1
ATOM 1821 N N . CYS A 1 241 ? -5.359 -7.287 2.292 1.00 93.81 241 CYS A N 1
ATOM 1822 C CA . CYS A 1 241 ? -5.547 -7.159 0.851 1.00 93.81 241 CYS A CA 1
ATOM 1823 C C . CYS A 1 241 ? -7.006 -7.364 0.419 1.00 93.81 241 CYS A C 1
ATOM 1825 O O . CYS A 1 241 ? -7.457 -6.656 -0.479 1.00 93.81 241 CYS A O 1
ATOM 1827 N N . ALA A 1 242 ? -7.756 -8.266 1.060 1.00 94.19 242 ALA A N 1
ATOM 1828 C CA . ALA A 1 242 ? -9.176 -8.461 0.781 1.00 94.19 242 ALA A CA 1
ATOM 1829 C C . ALA A 1 242 ? -10.012 -7.217 1.132 1.00 94.19 242 ALA A C 1
ATOM 1831 O O . ALA A 1 242 ? -10.863 -6.815 0.338 1.00 94.19 242 ALA A O 1
ATOM 1832 N N . GLN A 1 243 ? -9.733 -6.554 2.261 1.00 94.75 243 GLN A N 1
ATOM 1833 C CA . GLN A 1 243 ? -10.415 -5.302 2.624 1.00 94.75 243 GLN A CA 1
ATOM 1834 C C . GLN A 1 243 ? -10.082 -4.174 1.641 1.00 94.75 243 GLN A C 1
ATOM 1836 O O . GLN A 1 243 ? -10.977 -3.483 1.148 1.00 94.75 243 GLN A O 1
ATOM 1841 N N . LEU A 1 244 ? -8.801 -4.038 1.283 1.00 92.69 244 LEU A N 1
ATOM 1842 C CA . LEU A 1 244 ? -8.354 -3.074 0.278 1.00 92.69 244 LEU A CA 1
ATOM 1843 C C . LEU A 1 244 ? -9.030 -3.334 -1.080 1.00 92.69 244 LEU A C 1
ATOM 1845 O O . LEU A 1 244 ? -9.448 -2.388 -1.750 1.00 92.69 244 LEU A O 1
ATOM 1849 N N . ALA A 1 245 ? -9.163 -4.602 -1.481 1.00 92.62 245 ALA A N 1
ATOM 1850 C CA . ALA A 1 245 ? -9.804 -4.994 -2.732 1.00 92.62 245 ALA A CA 1
ATOM 1851 C C . ALA A 1 245 ? -11.306 -4.685 -2.719 1.00 92.62 245 ALA A C 1
ATOM 1853 O O . ALA A 1 245 ? -11.820 -4.155 -3.701 1.00 92.62 245 ALA A O 1
ATOM 1854 N N . ALA A 1 246 ? -11.998 -4.929 -1.602 1.00 92.19 246 ALA A N 1
ATOM 1855 C CA . ALA A 1 246 ? -13.412 -4.590 -1.447 1.00 92.19 246 ALA A CA 1
ATOM 1856 C C . ALA A 1 246 ? -13.657 -3.078 -1.600 1.00 92.19 246 ALA A C 1
ATOM 1858 O O . ALA A 1 246 ? -14.552 -2.657 -2.335 1.00 92.19 246 ALA A O 1
ATOM 1859 N N . VAL A 1 247 ? -12.817 -2.248 -0.971 1.00 91.62 247 VAL A N 1
ATOM 1860 C CA . VAL A 1 247 ? -12.876 -0.784 -1.120 1.00 91.62 247 VAL A CA 1
ATOM 1861 C C . VAL A 1 247 ? -12.567 -0.358 -2.557 1.00 91.62 247 VAL A C 1
ATOM 1863 O O . VAL A 1 247 ? -13.245 0.514 -3.103 1.00 91.62 247 VAL A O 1
ATOM 1866 N N . ALA A 1 248 ? -11.566 -0.972 -3.188 1.00 90.38 248 ALA A N 1
ATOM 1867 C CA . ALA A 1 248 ? -11.198 -0.672 -4.565 1.00 90.38 248 ALA A CA 1
ATOM 1868 C C . ALA A 1 248 ? -12.293 -1.056 -5.573 1.00 90.38 248 ALA A C 1
ATOM 1870 O O . ALA A 1 248 ? -12.525 -0.301 -6.514 1.00 90.38 248 ALA A O 1
ATOM 1871 N N . ALA A 1 249 ? -12.989 -2.173 -5.358 1.00 89.62 249 ALA A N 1
ATOM 1872 C CA . ALA A 1 249 ? -14.107 -2.607 -6.191 1.00 89.62 249 ALA A CA 1
ATOM 1873 C C . ALA A 1 249 ? -15.326 -1.683 -6.046 1.00 89.62 249 ALA A C 1
ATOM 1875 O O . ALA A 1 249 ? -15.948 -1.322 -7.042 1.00 89.62 249 ALA A O 1
ATOM 1876 N N . ALA A 1 250 ? -15.645 -1.256 -4.820 1.00 88.88 250 ALA A N 1
ATOM 1877 C CA . ALA A 1 250 ? -16.771 -0.359 -4.566 1.00 88.88 250 ALA A CA 1
ATOM 1878 C C . ALA A 1 250 ? -16.510 1.079 -5.045 1.00 88.88 250 ALA A C 1
ATOM 1880 O O . ALA A 1 250 ? -17.422 1.777 -5.484 1.00 88.88 250 ALA A O 1
ATOM 1881 N N . MET A 1 251 ? -15.260 1.542 -4.949 1.00 86.94 251 MET A N 1
ATOM 1882 C CA . MET A 1 251 ? -14.867 2.916 -5.267 1.00 86.94 251 MET A CA 1
ATOM 1883 C C . MET A 1 251 ? -13.568 2.955 -6.085 1.00 86.94 251 MET A C 1
ATOM 1885 O O . MET A 1 251 ? -12.530 3.438 -5.607 1.00 86.94 251 MET A O 1
ATOM 1889 N N . PRO A 1 252 ? -13.606 2.502 -7.348 1.00 86.75 252 PRO A N 1
ATOM 1890 C CA . PRO A 1 252 ? -12.414 2.384 -8.184 1.00 86.75 252 PRO A CA 1
ATOM 1891 C C . PRO A 1 252 ? -11.733 3.731 -8.433 1.00 86.75 252 PRO A C 1
ATOM 1893 O O . PRO A 1 252 ? -10.514 3.840 -8.304 1.00 86.75 252 PRO A O 1
ATOM 1896 N N . ALA A 1 253 ? -12.514 4.791 -8.672 1.00 82.62 253 ALA A N 1
ATOM 1897 C CA . ALA A 1 253 ? -11.997 6.149 -8.849 1.00 82.62 253 ALA A CA 1
ATOM 1898 C C . ALA A 1 253 ? -11.266 6.686 -7.607 1.00 82.62 253 ALA A C 1
ATOM 1900 O O . ALA A 1 253 ? -10.428 7.572 -7.731 1.00 82.62 253 ALA A O 1
ATOM 1901 N N . HIS A 1 254 ? -11.548 6.164 -6.413 1.00 79.00 254 HIS A N 1
ATOM 1902 C CA . HIS A 1 254 ? -10.899 6.626 -5.189 1.00 79.00 254 HIS A CA 1
ATOM 1903 C C . HIS A 1 254 ? -9.604 5.879 -4.889 1.00 79.00 254 HIS A C 1
ATOM 1905 O O . HIS A 1 254 ? -8.777 6.430 -4.168 1.00 79.00 254 HIS A O 1
ATOM 1911 N N . THR A 1 255 ? -9.436 4.664 -5.417 1.00 82.75 255 THR A N 1
ATOM 1912 C CA . THR A 1 255 ? -8.400 3.722 -4.964 1.00 82.75 255 THR A CA 1
ATOM 1913 C C . THR A 1 255 ? -7.487 3.267 -6.108 1.00 82.75 255 THR A C 1
ATOM 1915 O O . THR A 1 255 ? -6.273 3.407 -6.009 1.00 82.75 255 THR A O 1
ATOM 1918 N N . LEU A 1 256 ? -8.040 2.795 -7.232 1.00 81.56 256 LEU A N 1
ATOM 1919 C CA . LEU A 1 256 ? -7.267 2.242 -8.365 1.00 81.56 256 LEU A CA 1
ATOM 1920 C C . LEU A 1 256 ? -6.548 3.301 -9.200 1.00 81.56 256 LEU A C 1
ATOM 1922 O O . LEU A 1 256 ? -5.541 3.040 -9.854 1.00 81.56 256 LEU A O 1
ATOM 1926 N N . SER A 1 257 ? -7.066 4.514 -9.146 1.00 72.44 257 SER A N 1
ATOM 1927 C CA . SER A 1 257 ? -6.522 5.699 -9.789 1.00 72.44 257 SER A CA 1
ATOM 1928 C C . SER A 1 257 ? -5.316 6.298 -9.055 1.00 72.44 257 SER A C 1
ATOM 1930 O O . SER A 1 257 ? -4.718 7.263 -9.533 1.00 72.44 257 SER A O 1
ATOM 1932 N N . TRP A 1 258 ? -4.937 5.768 -7.889 1.00 79.69 258 TRP A N 1
ATOM 1933 C CA . TRP A 1 258 ? -3.711 6.183 -7.221 1.00 79.69 258 TRP A CA 1
ATOM 1934 C C . TRP A 1 258 ? -2.518 5.416 -7.797 1.00 79.69 258 TRP A C 1
ATOM 1936 O O . TRP A 1 258 ? -2.491 4.184 -7.743 1.00 79.69 258 TRP A O 1
ATOM 1946 N N . PRO A 1 259 ? -1.479 6.113 -8.298 1.00 80.00 259 PRO A N 1
ATOM 1947 C CA . PRO A 1 259 ? -0.320 5.458 -8.904 1.00 80.00 259 PRO A CA 1
ATOM 1948 C C . PRO A 1 259 ? 0.390 4.457 -7.992 1.00 80.00 259 PRO A C 1
ATOM 1950 O O . PRO A 1 259 ? 1.049 3.540 -8.471 1.00 80.00 259 PRO A O 1
ATOM 1953 N N . GLN A 1 260 ? 0.290 4.633 -6.676 1.00 84.25 260 GLN A N 1
ATOM 1954 C CA . GLN A 1 260 ? 0.972 3.794 -5.701 1.00 84.25 260 GLN A CA 1
ATOM 1955 C C . GLN A 1 260 ? 0.424 2.367 -5.662 1.00 84.25 260 GLN A C 1
ATOM 1957 O O . GLN A 1 260 ? 1.212 1.426 -5.610 1.00 84.25 260 GLN A O 1
ATOM 1962 N N . LEU A 1 261 ? -0.890 2.193 -5.807 1.00 83.38 261 LEU A N 1
ATOM 1963 C CA . LEU A 1 261 ? -1.478 0.863 -5.914 1.00 83.38 261 LEU A CA 1
ATOM 1964 C C . LEU A 1 261 ? -1.075 0.182 -7.230 1.00 83.38 261 LEU A C 1
ATOM 1966 O O . LEU A 1 261 ? -0.752 -1.004 -7.249 1.00 83.38 261 LEU A O 1
ATOM 1970 N N . TYR A 1 262 ? -0.986 0.942 -8.326 1.00 85.75 262 TYR A N 1
ATOM 1971 C CA . TYR A 1 262 ? -0.469 0.412 -9.589 1.00 85.75 262 TYR A CA 1
ATOM 1972 C C . TYR A 1 262 ? 1.001 -0.025 -9.487 1.00 85.75 262 TYR A C 1
ATOM 1974 O O . TYR A 1 262 ? 1.358 -1.089 -9.989 1.00 85.75 262 TYR A O 1
ATOM 1982 N N . ARG A 1 263 ? 1.848 0.720 -8.767 1.00 84.44 263 ARG A N 1
ATOM 1983 C CA . ARG A 1 263 ? 3.250 0.331 -8.499 1.00 84.44 263 ARG A CA 1
ATOM 1984 C C . ARG A 1 263 ? 3.384 -0.939 -7.653 1.00 84.44 263 ARG A C 1
ATOM 1986 O O . ARG A 1 263 ? 4.410 -1.618 -7.725 1.00 84.44 263 ARG A O 1
ATOM 1993 N N . ALA A 1 264 ? 2.362 -1.287 -6.871 1.00 85.06 264 ALA A N 1
ATOM 1994 C CA . ALA A 1 264 ? 2.317 -2.560 -6.157 1.00 85.06 264 ALA A CA 1
ATOM 1995 C C . ALA A 1 264 ? 2.069 -3.760 -7.098 1.00 85.06 264 ALA A C 1
ATOM 1997 O O . ALA A 1 264 ? 2.409 -4.890 -6.737 1.00 85.06 264 ALA A O 1
ATOM 1998 N N . SER A 1 265 ? 1.537 -3.539 -8.310 1.00 87.62 265 SER A N 1
ATOM 1999 C CA . SER A 1 265 ? 1.317 -4.604 -9.299 1.00 87.62 265 SER A CA 1
ATOM 2000 C C . SER A 1 265 ? 2.631 -5.190 -9.824 1.00 87.62 265 SER A C 1
ATOM 2002 O O . SER A 1 265 ? 3.613 -4.474 -10.047 1.00 87.62 265 SER A O 1
ATOM 2004 N N . LEU A 1 266 ? 2.651 -6.505 -10.077 1.00 85.19 266 LEU A N 1
ATOM 2005 C CA . LEU A 1 266 ? 3.799 -7.133 -10.742 1.00 85.19 266 LEU A CA 1
ATOM 2006 C C . LEU A 1 266 ? 3.988 -6.615 -12.170 1.00 85.19 266 LEU A C 1
ATOM 2008 O O . LEU A 1 266 ? 5.123 -6.481 -12.621 1.00 85.19 266 LEU A O 1
ATOM 2012 N N . HIS A 1 267 ? 2.896 -6.265 -12.849 1.00 86.88 267 HIS A N 1
ATOM 2013 C CA . HIS A 1 267 ? 2.924 -5.746 -14.210 1.00 86.88 267 HIS A CA 1
ATOM 2014 C C . HIS A 1 267 ? 3.708 -4.433 -14.330 1.00 86.88 267 HIS A C 1
ATOM 2016 O O . HIS A 1 267 ? 4.597 -4.321 -15.174 1.00 86.88 267 HIS A O 1
ATOM 2022 N N . CYS A 1 268 ? 3.453 -3.463 -13.443 1.00 85.56 268 CYS A N 1
ATOM 2023 C CA . CYS A 1 268 ? 4.204 -2.206 -13.421 1.00 85.56 268 CYS A CA 1
ATOM 2024 C C . CYS A 1 268 ? 5.709 -2.463 -13.248 1.00 85.56 268 CYS A C 1
ATOM 2026 O O . CYS A 1 268 ? 6.521 -1.893 -13.972 1.00 85.56 268 CYS A O 1
ATOM 2028 N N . ARG A 1 269 ? 6.088 -3.387 -12.357 1.00 83.19 269 ARG A N 1
ATOM 2029 C CA . ARG A 1 269 ? 7.498 -3.750 -12.139 1.00 83.19 269 ARG A CA 1
ATOM 2030 C C . ARG A 1 269 ? 8.132 -4.444 -13.339 1.00 83.19 269 ARG A C 1
ATOM 2032 O O . ARG A 1 269 ? 9.305 -4.219 -13.614 1.00 83.19 269 ARG A O 1
ATOM 2039 N N . GLN A 1 270 ? 7.385 -5.292 -14.042 1.00 86.06 270 GLN A N 1
ATOM 2040 C CA . GLN A 1 270 ? 7.858 -5.933 -15.272 1.00 86.06 270 GLN A CA 1
ATOM 2041 C C . GLN A 1 270 ? 8.125 -4.893 -16.364 1.00 86.06 270 GLN A C 1
ATOM 2043 O O . GLN A 1 270 ? 9.164 -4.961 -17.021 1.00 86.06 270 GLN A O 1
ATOM 2048 N N . ILE A 1 271 ? 7.237 -3.904 -16.517 1.00 86.88 271 ILE A N 1
ATOM 2049 C CA . ILE A 1 271 ? 7.442 -2.780 -17.441 1.00 86.88 271 ILE A CA 1
ATOM 2050 C C . ILE A 1 271 ? 8.685 -1.982 -17.041 1.00 86.88 271 ILE A C 1
ATOM 2052 O O . ILE A 1 271 ? 9.572 -1.799 -17.870 1.00 86.88 271 ILE A O 1
ATOM 2056 N N . GLU A 1 272 ? 8.791 -1.564 -15.776 1.00 86.56 272 GLU A N 1
ATOM 2057 C CA . GLU A 1 272 ? 9.938 -0.788 -15.282 1.00 86.56 272 GLU A CA 1
ATOM 2058 C C . GLU A 1 272 ? 11.262 -1.543 -15.471 1.00 86.56 272 GLU A C 1
ATOM 2060 O O . GLU A 1 272 ? 12.240 -0.961 -15.941 1.00 86.56 272 GLU A O 1
ATOM 2065 N N . ARG A 1 273 ? 11.290 -2.851 -15.182 1.00 87.12 273 ARG A N 1
ATOM 2066 C CA . ARG A 1 273 ? 12.455 -3.712 -15.435 1.00 87.12 273 ARG A CA 1
ATOM 2067 C C . ARG A 1 273 ? 12.796 -3.759 -16.923 1.00 87.12 273 ARG A C 1
ATOM 2069 O O . ARG A 1 273 ? 13.962 -3.626 -17.280 1.00 87.12 273 ARG A O 1
ATOM 2076 N N . ASN A 1 274 ? 11.809 -3.944 -17.798 1.00 89.38 274 ASN A N 1
ATOM 2077 C CA . ASN A 1 274 ? 12.038 -3.986 -19.243 1.00 89.38 274 ASN A CA 1
ATOM 2078 C C . ASN A 1 274 ? 12.599 -2.652 -19.761 1.00 89.38 274 ASN A C 1
ATOM 2080 O O . ASN A 1 274 ? 13.586 -2.638 -20.497 1.00 89.38 274 ASN A O 1
ATOM 2084 N N . ASP A 1 275 ? 12.033 -1.528 -19.326 1.00 89.44 275 ASP A N 1
ATOM 2085 C CA . ASP A 1 275 ? 12.501 -0.199 -19.717 1.00 89.44 275 ASP A CA 1
ATOM 2086 C C . ASP A 1 275 ? 13.926 0.078 -19.214 1.00 89.44 275 ASP A C 1
ATOM 2088 O O . ASP A 1 275 ? 14.748 0.592 -19.973 1.00 89.44 275 ASP A O 1
ATOM 2092 N N . GLN A 1 276 ? 14.270 -0.343 -17.992 1.00 90.50 276 GLN A N 1
ATOM 2093 C CA . GLN A 1 276 ? 15.648 -0.290 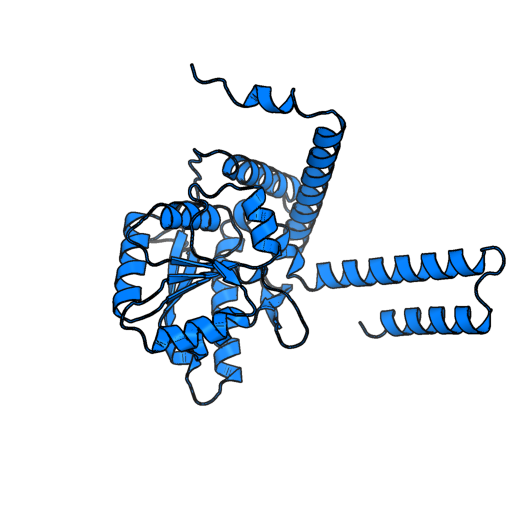-17.485 1.00 90.50 276 GLN A CA 1
ATOM 2094 C C . GLN A 1 276 ? 16.607 -1.129 -18.338 1.00 90.50 276 GLN A C 1
ATOM 2096 O O . GLN A 1 276 ? 17.693 -0.665 -18.684 1.00 90.50 276 GLN A O 1
ATOM 2101 N N . LEU A 1 277 ? 16.208 -2.344 -18.727 1.00 92.06 277 LEU A N 1
ATOM 2102 C CA . LEU A 1 277 ? 17.025 -3.204 -19.586 1.00 92.06 277 LEU A CA 1
ATOM 2103 C C . LEU A 1 277 ? 17.224 -2.593 -20.982 1.00 92.06 277 LEU A C 1
ATOM 2105 O O . LEU A 1 277 ? 18.327 -2.661 -21.516 1.00 92.06 277 LEU A O 1
ATOM 2109 N N . LYS A 1 278 ? 16.199 -1.951 -21.561 1.00 93.12 278 LYS A N 1
ATOM 2110 C CA . LYS A 1 278 ? 16.320 -1.202 -22.827 1.00 93.12 278 LYS A CA 1
ATOM 2111 C C . LYS A 1 278 ? 17.247 0.007 -22.702 1.00 93.12 278 LYS A C 1
ATOM 2113 O O . LYS A 1 278 ? 18.033 0.266 -23.607 1.00 93.12 278 LYS A O 1
ATOM 2118 N N . GLN A 1 279 ? 17.172 0.747 -21.595 1.00 92.62 279 GLN A N 1
ATOM 2119 C CA . GLN A 1 279 ? 18.062 1.884 -21.338 1.00 92.62 279 GLN A CA 1
ATOM 2120 C C . GLN A 1 279 ? 19.519 1.440 -21.190 1.00 92.62 279 GLN A C 1
ATOM 2122 O O . GLN A 1 279 ? 20.405 2.077 -21.755 1.00 92.62 279 GLN A O 1
ATOM 2127 N N . LEU A 1 280 ? 19.766 0.338 -20.478 1.00 93.75 280 LEU A N 1
ATOM 2128 C CA . LEU A 1 280 ? 21.100 -0.254 -20.355 1.00 93.75 280 LEU A CA 1
ATOM 2129 C C . LEU A 1 280 ? 21.638 -0.712 -21.712 1.00 93.75 280 LEU A C 1
ATOM 2131 O O . LEU A 1 280 ? 22.782 -0.418 -22.044 1.00 93.75 280 LEU A O 1
ATOM 2135 N N . GLU A 1 281 ? 20.811 -1.379 -22.517 1.00 95.19 281 GLU A N 1
ATOM 2136 C CA . GLU A 1 281 ? 21.176 -1.768 -23.880 1.00 95.19 281 GLU A CA 1
ATOM 2137 C C . GLU A 1 281 ? 21.552 -0.548 -24.730 1.00 95.19 281 GLU A C 1
ATOM 2139 O O . GLU A 1 281 ? 22.643 -0.501 -25.298 1.00 95.19 281 GLU A O 1
ATOM 2144 N N . ALA A 1 282 ? 20.703 0.483 -24.751 1.00 93.94 282 ALA A N 1
ATOM 2145 C CA . ALA A 1 282 ? 20.980 1.721 -25.473 1.00 93.94 282 ALA A CA 1
ATOM 2146 C C . ALA A 1 282 ? 22.273 2.399 -24.986 1.00 93.94 282 ALA A C 1
ATOM 2148 O O . ALA A 1 282 ? 23.059 2.883 -25.799 1.00 93.94 282 ALA A O 1
ATOM 2149 N N . TYR A 1 283 ? 22.526 2.399 -23.675 1.00 95.25 283 TYR A N 1
ATOM 2150 C CA . TYR A 1 283 ? 23.757 2.928 -23.093 1.00 95.25 283 TYR A CA 1
ATOM 2151 C C . TYR A 1 283 ? 25.000 2.190 -23.606 1.00 95.25 283 TYR A C 1
ATOM 2153 O O . TYR A 1 283 ? 25.944 2.836 -24.064 1.00 95.25 283 TYR A O 1
ATOM 2161 N N . PHE A 1 284 ? 25.005 0.853 -23.586 1.00 95.31 284 PHE A N 1
ATOM 2162 C CA . PHE A 1 284 ? 26.151 0.076 -24.067 1.00 95.31 284 PHE A CA 1
ATOM 2163 C C . PHE A 1 284 ? 26.362 0.213 -25.577 1.00 95.31 284 PHE A C 1
ATOM 2165 O O . PHE A 1 284 ? 27.511 0.308 -26.013 1.00 95.31 284 PHE A O 1
ATOM 2172 N N . LEU A 1 285 ? 25.285 0.312 -26.362 1.00 94.25 285 LEU A N 1
ATOM 2173 C CA . LEU A 1 285 ? 25.365 0.595 -27.796 1.00 94.25 285 LEU A CA 1
ATOM 2174 C C . LEU A 1 285 ? 25.989 1.973 -28.067 1.00 94.25 285 LEU A C 1
ATOM 2176 O O . LEU A 1 285 ? 26.886 2.093 -28.901 1.00 94.25 285 LEU A O 1
ATOM 2180 N N . MET A 1 286 ? 25.574 3.007 -27.331 1.00 94.50 286 MET A N 1
ATOM 2181 C CA . MET A 1 286 ? 26.152 4.351 -27.452 1.00 94.50 286 MET A CA 1
ATOM 2182 C C . MET A 1 286 ? 27.615 4.393 -27.011 1.00 94.50 286 MET A C 1
ATOM 2184 O O . MET A 1 286 ? 28.449 4.987 -27.693 1.00 94.50 286 MET A O 1
ATOM 2188 N N . TRP A 1 287 ? 27.964 3.722 -25.912 1.00 94.81 287 TRP A N 1
ATOM 2189 C CA . TRP A 1 287 ? 29.350 3.650 -25.455 1.00 94.81 287 TRP A CA 1
ATOM 2190 C C . TRP A 1 287 ? 30.237 2.887 -26.445 1.00 94.81 287 TRP A C 1
ATOM 2192 O O . TRP A 1 287 ? 31.380 3.276 -26.680 1.00 94.81 287 TRP A O 1
ATOM 2202 N N . LYS A 1 288 ? 29.717 1.841 -27.095 1.00 94.94 288 LYS A N 1
ATOM 2203 C CA . LYS A 1 288 ? 30.434 1.139 -28.163 1.00 94.94 288 LYS A CA 1
ATOM 2204 C C . LYS A 1 288 ? 30.762 2.057 -29.347 1.00 94.94 288 LYS A C 1
ATOM 2206 O O . LYS A 1 288 ? 31.837 1.939 -29.926 1.00 94.94 288 LYS A O 1
ATOM 2211 N N . GLN A 1 289 ? 29.857 2.973 -29.682 1.00 93.06 289 GLN A N 1
ATOM 2212 C CA . GLN A 1 289 ? 30.000 3.914 -30.799 1.00 93.06 289 GLN A CA 1
ATOM 2213 C C . GLN A 1 289 ? 30.825 5.168 -30.455 1.00 93.06 289 GLN A C 1
ATOM 2215 O O . GLN A 1 289 ? 31.212 5.917 -31.353 1.00 93.06 289 GLN A O 1
ATOM 2220 N N . ALA A 1 290 ? 31.110 5.417 -29.173 1.00 92.56 290 ALA A N 1
ATOM 2221 C CA . ALA A 1 290 ? 31.886 6.572 -28.731 1.00 92.56 290 ALA A CA 1
ATOM 2222 C C . ALA A 1 290 ? 33.383 6.455 -29.089 1.00 92.56 290 ALA A C 1
ATOM 2224 O O . ALA A 1 290 ? 33.934 5.367 -29.260 1.00 92.56 290 ALA A O 1
ATOM 2225 N N . ARG A 1 291 ? 34.084 7.595 -29.171 1.00 83.62 291 ARG A N 1
ATOM 2226 C CA . ARG A 1 291 ? 35.533 7.628 -29.431 1.00 83.62 291 ARG A CA 1
ATOM 2227 C C . ARG A 1 291 ? 36.294 7.030 -28.242 1.00 83.62 291 ARG A C 1
ATOM 2229 O O . ARG A 1 291 ? 36.156 7.517 -27.126 1.00 83.62 291 ARG A O 1
ATOM 2236 N N . GLY A 1 292 ? 37.101 5.996 -28.490 1.00 84.88 292 GLY A N 1
ATOM 2237 C CA . GLY A 1 292 ? 37.700 5.183 -27.419 1.00 84.88 292 GLY A CA 1
ATOM 2238 C C . GLY A 1 292 ? 36.688 4.253 -26.737 1.00 84.88 292 GLY A C 1
ATOM 2239 O O . GLY A 1 292 ? 36.855 3.918 -25.568 1.00 84.88 292 GLY A O 1
ATOM 2240 N N . GLY A 1 293 ? 35.612 3.913 -27.451 1.00 86.00 293 GLY A N 1
ATOM 2241 C CA . GLY A 1 293 ? 34.455 3.186 -26.952 1.00 86.00 293 GLY A CA 1
ATOM 2242 C C . GLY A 1 293 ? 34.732 1.766 -26.473 1.00 86.00 293 GLY A C 1
ATOM 2243 O O . GLY A 1 293 ? 35.855 1.263 -26.466 1.00 86.00 293 GLY A O 1
ATOM 2244 N N . LEU A 1 294 ? 33.654 1.116 -26.050 1.00 91.62 294 LEU A N 1
ATOM 2245 C CA . LEU A 1 294 ? 33.705 -0.180 -25.386 1.00 91.62 294 LEU A CA 1
ATOM 2246 C C . LEU A 1 294 ? 34.376 -1.263 -26.261 1.00 91.62 294 LEU A C 1
ATOM 2248 O O . LEU A 1 294 ? 34.037 -1.436 -27.436 1.00 91.62 294 LEU A O 1
ATOM 2252 N N . LEU A 1 295 ? 35.311 -2.029 -25.686 1.00 95.06 295 LEU A N 1
ATOM 2253 C CA . LEU A 1 295 ? 35.943 -3.167 -26.369 1.00 95.06 295 LEU A CA 1
ATOM 2254 C C . LEU A 1 295 ? 34.888 -4.214 -26.763 1.00 95.06 295 LEU A C 1
ATOM 2256 O O . LEU A 1 295 ? 33.903 -4.404 -26.048 1.00 95.06 295 LEU A O 1
ATOM 2260 N N . ASP A 1 296 ? 35.085 -4.905 -27.892 1.00 92.81 296 ASP A N 1
ATOM 2261 C CA . ASP A 1 296 ? 34.086 -5.839 -28.441 1.00 92.81 296 ASP A CA 1
ATOM 2262 C C . ASP A 1 296 ? 33.701 -6.953 -27.470 1.00 92.81 296 ASP A C 1
ATOM 2264 O O . ASP A 1 296 ? 32.516 -7.221 -27.288 1.00 92.81 296 ASP A O 1
ATOM 2268 N N . HIS A 1 297 ? 34.680 -7.552 -26.793 1.00 93.88 297 HIS A N 1
ATOM 2269 C CA . HIS A 1 297 ? 34.421 -8.616 -25.823 1.00 93.88 297 HIS A CA 1
ATOM 2270 C C . HIS A 1 297 ? 33.595 -8.114 -24.627 1.00 93.88 297 HIS A C 1
ATOM 2272 O O . HIS A 1 297 ? 32.681 -8.801 -24.174 1.00 93.88 297 HIS A O 1
ATOM 2278 N N . THR A 1 298 ? 33.855 -6.894 -24.145 1.00 94.12 298 THR A N 1
ATOM 2279 C CA . THR A 1 298 ? 33.099 -6.277 -23.045 1.00 94.12 298 THR A CA 1
ATOM 2280 C C . THR A 1 298 ? 31.678 -5.932 -23.478 1.00 94.12 298 THR A C 1
ATOM 2282 O O . THR A 1 298 ? 30.734 -6.159 -22.724 1.00 94.12 298 THR A O 1
ATOM 2285 N N . HIS A 1 299 ? 31.509 -5.432 -24.704 1.00 95.62 299 HIS A N 1
ATOM 2286 C CA . HIS A 1 299 ? 30.196 -5.171 -25.286 1.00 95.62 299 HIS A CA 1
ATOM 2287 C C . HIS A 1 299 ? 29.383 -6.463 -25.446 1.00 95.62 299 HIS A C 1
ATOM 2289 O O . HIS A 1 299 ? 28.248 -6.533 -24.984 1.00 95.62 299 HIS A O 1
ATOM 2295 N N . GLN A 1 300 ? 29.970 -7.511 -26.030 1.00 95.38 300 GLN A N 1
ATOM 2296 C CA . GLN A 1 300 ? 29.319 -8.815 -26.189 1.00 95.38 300 GLN A CA 1
ATOM 2297 C C . GLN A 1 300 ? 28.922 -9.421 -24.840 1.00 95.38 300 GLN A C 1
ATOM 2299 O O . GLN A 1 300 ? 27.795 -9.890 -24.688 1.00 95.38 300 GLN A O 1
ATOM 2304 N N . PHE A 1 301 ? 29.808 -9.353 -23.842 1.00 96.25 301 PHE A N 1
ATOM 2305 C CA . PHE A 1 301 ? 29.500 -9.799 -22.485 1.00 96.25 301 PHE A CA 1
ATOM 2306 C C . PHE A 1 301 ? 28.324 -9.021 -21.877 1.00 96.25 301 PHE A C 1
ATOM 2308 O O . PHE A 1 301 ? 27.400 -9.631 -21.337 1.00 96.25 301 PHE A O 1
ATOM 2315 N N . ALA A 1 302 ? 28.325 -7.688 -21.983 1.00 94.06 302 ALA A N 1
ATOM 2316 C CA . ALA A 1 302 ? 27.246 -6.848 -21.466 1.00 94.06 302 ALA A CA 1
ATOM 2317 C C . ALA A 1 302 ? 25.898 -7.174 -22.134 1.00 94.06 302 ALA A C 1
ATOM 2319 O O . ALA A 1 302 ? 24.897 -7.359 -21.441 1.00 94.06 302 ALA A O 1
ATOM 2320 N N . MET A 1 303 ? 25.880 -7.333 -23.460 1.00 96.62 303 MET A N 1
ATOM 2321 C CA . MET A 1 303 ? 24.673 -7.683 -24.214 1.00 96.62 303 MET A CA 1
ATOM 2322 C C . MET A 1 303 ? 24.157 -9.086 -23.871 1.00 96.62 303 MET A C 1
ATOM 2324 O O . MET A 1 303 ? 22.959 -9.260 -23.652 1.00 96.62 303 MET A O 1
ATOM 2328 N N . ALA A 1 304 ? 25.048 -10.073 -23.732 1.00 95.12 304 ALA A N 1
ATOM 2329 C CA . ALA A 1 304 ? 24.679 -11.420 -23.297 1.00 95.12 304 ALA A CA 1
ATOM 2330 C C . ALA A 1 304 ? 24.088 -11.422 -21.877 1.00 95.12 304 ALA A C 1
ATOM 2332 O O . ALA A 1 304 ? 23.111 -12.121 -21.606 1.00 95.12 304 ALA A O 1
ATOM 2333 N N . ARG A 1 305 ? 24.627 -10.597 -20.968 1.00 95.94 305 ARG A N 1
ATOM 2334 C CA . ARG A 1 305 ? 24.053 -10.417 -19.627 1.00 95.94 305 ARG A CA 1
ATOM 2335 C C . ARG A 1 305 ? 22.675 -9.768 -19.668 1.00 95.94 305 ARG A C 1
ATOM 2337 O O . ARG A 1 305 ? 21.801 -10.212 -18.930 1.00 95.94 305 ARG A O 1
ATOM 2344 N N . ILE A 1 306 ? 22.458 -8.769 -20.522 1.00 93.88 306 ILE A N 1
ATOM 2345 C CA . ILE A 1 306 ? 21.134 -8.155 -20.699 1.00 93.88 306 ILE A CA 1
ATOM 2346 C C . ILE A 1 306 ? 20.121 -9.172 -21.232 1.00 93.88 306 ILE A C 1
ATOM 2348 O O . ILE A 1 306 ? 19.015 -9.233 -20.699 1.00 93.88 306 ILE A O 1
ATOM 2352 N N . ALA A 1 307 ? 20.497 -10.000 -22.210 1.00 92.38 307 ALA A N 1
ATOM 2353 C CA . ALA A 1 307 ? 19.643 -11.073 -22.720 1.00 92.38 307 ALA A CA 1
ATOM 2354 C C . ALA A 1 307 ? 19.268 -12.073 -21.613 1.00 92.38 307 ALA A C 1
ATOM 2356 O O . ALA A 1 307 ? 18.089 -12.268 -21.337 1.00 92.38 307 ALA A O 1
ATOM 2357 N N . ALA A 1 308 ? 20.253 -12.577 -20.863 1.00 92.38 308 ALA A N 1
ATOM 2358 C CA . ALA A 1 308 ? 19.995 -13.475 -19.735 1.00 92.38 308 ALA A CA 1
ATOM 2359 C C . ALA A 1 308 ? 19.092 -12.840 -18.655 1.00 92.38 308 ALA A C 1
ATOM 2361 O O . ALA A 1 308 ? 18.256 -13.513 -18.056 1.00 92.38 308 ALA A O 1
ATOM 2362 N N . MET A 1 309 ? 19.230 -11.532 -18.405 1.00 90.50 309 MET A N 1
ATOM 2363 C CA . MET A 1 309 ? 18.356 -10.803 -17.480 1.00 90.50 309 MET A CA 1
ATOM 2364 C C . MET A 1 309 ? 16.923 -10.634 -17.999 1.00 90.50 309 MET A C 1
ATOM 2366 O O . MET A 1 309 ? 16.028 -10.450 -17.173 1.00 90.50 309 MET A O 1
ATOM 2370 N N . ARG A 1 310 ? 16.684 -10.672 -19.316 1.00 87.56 310 ARG A N 1
ATOM 2371 C CA . ARG A 1 310 ? 15.329 -10.692 -19.893 1.00 87.56 310 ARG A CA 1
ATOM 2372 C C . ARG A 1 310 ? 14.677 -12.062 -19.738 1.00 87.56 310 ARG A C 1
ATOM 2374 O O . ARG A 1 310 ? 13.507 -12.108 -19.382 1.00 87.56 310 ARG A O 1
ATOM 2381 N N . ASP A 1 311 ? 15.446 -13.131 -19.926 1.00 83.81 311 ASP A N 1
ATOM 2382 C CA . ASP A 1 311 ? 14.940 -14.511 -19.906 1.00 83.81 311 ASP A CA 1
ATOM 2383 C C . ASP A 1 311 ? 14.665 -15.036 -18.484 1.00 83.81 311 ASP A C 1
ATOM 2385 O O . ASP A 1 311 ? 13.859 -15.940 -18.289 1.00 83.81 311 ASP A O 1
ATOM 2389 N N . ALA A 1 312 ? 15.309 -14.458 -17.467 1.00 76.25 312 ALA A N 1
ATOM 2390 C CA . ALA A 1 312 ? 15.098 -14.781 -16.052 1.00 76.25 312 ALA A CA 1
ATOM 2391 C C . ALA A 1 312 ? 13.895 -14.037 -15.421 1.00 76.25 312 ALA A C 1
ATOM 2393 O O . ALA A 1 312 ? 13.967 -13.613 -14.260 1.00 76.25 312 ALA A O 1
ATOM 2394 N N . ALA A 1 313 ? 12.839 -13.758 -16.186 1.00 58.03 313 ALA A N 1
ATOM 2395 C CA . ALA A 1 313 ? 11.654 -13.004 -15.759 1.00 58.03 313 ALA A CA 1
ATOM 2396 C C . ALA A 1 313 ? 10.381 -13.839 -15.920 1.00 58.03 313 ALA A C 1
ATOM 2398 O O . ALA A 1 313 ? 9.498 -13.668 -15.048 1.00 58.03 313 ALA A O 1
#

Nearest PDB structures (foldseek):
  5f2z-assembly2_B  TM=6.181E-01  e=4.126E-06  Mycolicibacterium smegmatis MC2 155
  3hh1-assembly3_D  TM=4.862E-01  e=2.893E-01  Chlorobaculum tepidum
  5che-assembly1_A  TM=3.744E-01  e=9.969E-02  Arabidopsis thaliana
  6ltj-assembly1_I  TM=2.098E-01  e=8.846E+00  Homo sapiens

Mean predicted aligned error: 8.39 Å

Secondary structure (DSSP, 8-state):
----GGGGGGSS-HHHHHHHHHHHHHHHHHHHHHHHHHH-TTS-HHHHHHHHHHHHHHHTSS----SS---HHHHHHHHHHHHHTS-EEEE--SSHHHHHHHHHHHT-TTS-EEEEE-HHHHHHHHHS--S-TT--EEETTTHHHHHHHHTT-SS--EEEE-GGGS---TTSEEEEEETTEEEEEESHHHHHHHHT--EEEEEEEESSSTT-EEEEEEEEGGGGGSS-HHHHHHHHHHHHHHHHHHHHHH-HHHHTTSHHHHHHBHHHHHHHHHHHHHHHHHHHHHHHHSTT---HHHHHHHHHHHHHHHH--

Radius of gyration: 22.18 Å; Cα contacts (8 Å, |Δi|>4): 436; chains: 1; bounding box: 65×61×61 Å

Foldseek 3Di:
DDDDCPCVLVPDDPVVNVVVVVVLVVLLVLLLVLLCVLPNPPDPSSVLLVLLSVLLVCLLPPDDDDPQEEDLVQVVVVLVVLCVVAAAEEAEAPFSHRSVNVLVQLPPPVAQEEEADDPQNVVSCVSRPRPDPPHHYDYLVCVLVVLLVRLPPPGYHYYYHHFLRHDQDDPQWDWDQASNAIFITGLSQLSSLQRRHQKYKYWAADCDDPNHHIDIDIDGSVLCPDPDNVVSSVVVVHVVSVRLNRCCVVRVSGHSSGSSRSVRGPVVVLVVQVVVLVVQLVVLVVQQVDDVRDDPVRSVVSVVVSVVSNVVD

Solvent-accessible surface area (backbone atoms only — not comparable to full-atom values): 16976 Å² total; per-residue (Å²): 136,87,79,73,73,86,60,59,78,76,70,53,57,74,68,57,49,53,53,51,52,53,49,54,50,52,47,44,50,39,4,26,52,24,30,24,69,64,71,39,79,90,48,68,29,66,59,34,18,50,55,23,50,54,52,58,57,39,56,58,40,94,79,66,90,63,96,64,59,60,59,63,71,60,51,53,50,55,52,51,61,48,38,76,71,29,24,28,35,38,45,29,61,78,27,63,42,43,55,50,48,50,45,54,51,69,69,38,89,86,57,57,56,34,37,49,43,30,76,59,48,51,63,49,45,73,66,35,69,56,95,54,91,80,68,48,71,36,44,76,85,48,41,62,61,50,41,54,59,47,58,81,45,97,66,50,38,40,36,36,37,42,54,62,44,45,76,82,48,90,88,40,42,46,82,44,75,49,72,93,35,63,26,47,41,46,44,58,68,39,52,43,26,42,67,43,29,45,37,37,31,32,57,29,58,37,94,65,69,98,67,48,40,55,41,82,42,79,44,73,18,64,58,32,66,46,98,53,55,68,62,28,36,48,53,50,48,52,52,52,45,50,31,47,36,46,35,29,72,77,37,39,38,49,30,34,27,29,44,52,57,27,62,26,25,49,63,48,50,52,51,53,52,49,52,51,51,51,51,52,50,52,49,53,55,51,40,45,71,37,93,90,36,55,54,67,70,60,48,52,53,51,52,52,51,52,51,53,61,61,73,75,109